Protein AF-K1SYE9-F1 (afdb_monomer_lite)

Foldseek 3Di:
DDDDDQWDADPVRDIDGDPPDDPVNVVVVQVVCVVVVNDDDPPPDPDPDPPPPDPPVQQWDKAKDFCVLDDPQLVVLLVLVCLQCVVLQCLLQVFPDFDWDDDPTIIMTSGGHHDDDPLQVVLVNLVVVLSSVCSVPDPDGHSHHDDQVFSLLVVLVVVVVSPCDDPVSVSSNCSSNVRTDDDNPDSDDPPPPPPPPPDDD

pLDDT: mean 76.57, std 16.01, range [31.11, 92.81]

Sequence (201 aa):
GYQVDYFTIDRNGGVTFDDRADSEEIENLIETLDSQGFKAEPQAVEASEPVEPTPAEVDGLCISMPASLFTETTLQNLKDIIASKGNLIRKALGVDELPVEVGDTKVSFPWFAGMPTPEEVKAYDHFICALCEMARNQKRITAKERDTGNDKYAFRCFLLRLGFIGPEFKQERKILLRNLTGSSAFKSVPQKEVADDAASE

Organism: NCBI:txid408170

Secondary structure (DSSP, 8-state):
-EEETTEEE-TTS-EEE-TTS-HHHHHHHHHHHHHTT-PPP-----S------------EEEEEEEGGG--HHHHHHHHHHHHHHHHHHHHHHT-S----EE-SSEEEEEEEEB---HHHHHHHHHHHHHHHHHHHH-S---------S-HHHHHHHHHHHTT--SSTTHHHHHHHHTT--S-SS-SS-------------

Structure (mmCIF, N/CA/C/O backbone):
data_AF-K1SYE9-F1
#
_entry.id   AF-K1SYE9-F1
#
loop_
_atom_site.group_PDB
_atom_site.id
_atom_site.type_symbol
_atom_site.label_atom_id
_atom_site.label_alt_id
_atom_site.label_comp_id
_atom_site.label_asym_id
_atom_site.label_entity_id
_atom_site.label_seq_id
_atom_site.pdbx_PDB_ins_code
_atom_site.Cartn_x
_atom_site.Cartn_y
_atom_site.Cartn_z
_atom_site.occupancy
_atom_site.B_iso_or_equiv
_atom_site.auth_seq_id
_atom_site.auth_comp_id
_atom_site.auth_asym_id
_atom_site.auth_atom_id
_atom_site.pdbx_PDB_model_num
ATOM 1 N N . GLY A 1 1 ? -22.355 -20.765 49.194 1.00 59.88 1 GLY A N 1
ATOM 2 C CA . GLY A 1 1 ? -21.550 -21.585 48.296 1.00 59.88 1 GLY A CA 1
ATOM 3 C C . GLY A 1 1 ? -20.839 -22.641 49.095 1.00 59.88 1 GLY A C 1
ATOM 4 O O . GLY A 1 1 ? -20.791 -22.529 50.319 1.00 59.88 1 GLY A O 1
ATOM 5 N N . TYR A 1 2 ? -20.337 -23.648 48.404 1.00 76.19 2 TYR A N 1
ATOM 6 C CA . TYR A 1 2 ? -19.430 -24.648 48.941 1.00 76.19 2 TYR A CA 1
ATOM 7 C C . TYR A 1 2 ? -18.048 -24.327 48.396 1.00 76.19 2 TYR A C 1
ATOM 9 O O . TYR A 1 2 ? -17.897 -24.146 47.192 1.00 76.19 2 TYR A O 1
ATOM 17 N N . GLN A 1 3 ? -17.068 -24.203 49.281 1.00 76.31 3 GLN A N 1
ATOM 18 C CA . GLN A 1 3 ? -15.683 -24.026 48.875 1.00 76.31 3 GLN A CA 1
ATOM 19 C C . GLN A 1 3 ? -14.992 -25.380 48.978 1.00 76.31 3 GLN A C 1
ATOM 21 O O . GLN A 1 3 ? -15.022 -26.013 50.036 1.00 76.31 3 GLN A O 1
ATOM 26 N N . VAL A 1 4 ? -14.422 -25.823 47.866 1.00 74.44 4 VAL A N 1
ATOM 27 C CA . VAL A 1 4 ? -13.626 -27.039 47.759 1.00 74.44 4 VAL A CA 1
ATOM 28 C C . VAL A 1 4 ? -12.272 -26.599 47.226 1.00 74.44 4 VAL A C 1
ATOM 30 O O . VAL A 1 4 ? -12.110 -26.359 46.035 1.00 74.44 4 VAL A O 1
ATOM 33 N N . ASP A 1 5 ? -11.325 -26.443 48.145 1.00 77.88 5 ASP A N 1
ATOM 34 C CA . ASP A 1 5 ? -9.979 -25.957 47.840 1.00 77.88 5 ASP A CA 1
ATOM 35 C C . ASP A 1 5 ? -9.986 -24.570 47.148 1.00 77.88 5 ASP A C 1
ATOM 37 O O . ASP A 1 5 ? -10.624 -23.633 47.654 1.00 77.88 5 ASP A O 1
ATOM 41 N N . TYR A 1 6 ? -9.311 -24.432 46.003 1.00 77.56 6 TYR A N 1
ATOM 42 C CA . TYR A 1 6 ? -9.280 -23.231 45.160 1.00 77.56 6 TYR A CA 1
ATOM 43 C C . TYR A 1 6 ? -10.561 -22.999 44.342 1.00 77.56 6 TYR A C 1
ATOM 45 O O . TYR A 1 6 ? -10.674 -21.973 43.671 1.00 77.56 6 TYR A O 1
ATOM 53 N N . PHE A 1 7 ? -11.542 -23.908 44.412 1.00 79.69 7 PHE A N 1
ATOM 54 C CA . PHE A 1 7 ? -12.822 -23.788 43.719 1.00 79.69 7 PHE A CA 1
ATOM 55 C C . PHE A 1 7 ? -13.939 -23.376 44.679 1.00 79.69 7 PHE A C 1
ATOM 57 O O . PHE A 1 7 ? -14.123 -23.928 45.765 1.00 79.69 7 PHE A O 1
ATOM 64 N N . THR A 1 8 ? -14.749 -22.415 44.251 1.00 79.44 8 THR A N 1
ATOM 65 C CA . THR A 1 8 ? -15.947 -21.971 44.961 1.00 79.44 8 THR A CA 1
ATOM 66 C C . THR A 1 8 ? -17.168 -22.228 44.096 1.00 79.44 8 THR A C 1
ATOM 68 O O . THR A 1 8 ? -17.264 -21.732 42.981 1.00 79.44 8 THR A O 1
ATOM 71 N N . ILE A 1 9 ? -18.113 -22.996 44.632 1.00 81.38 9 ILE A N 1
ATOM 72 C CA . ILE A 1 9 ? -19.378 -23.331 43.982 1.00 81.38 9 ILE A CA 1
ATOM 73 C C . ILE A 1 9 ? -20.472 -22.483 44.623 1.00 81.38 9 ILE A C 1
ATOM 75 O O . ILE A 1 9 ? -20.704 -22.563 45.835 1.00 81.38 9 ILE A O 1
ATOM 79 N N . ASP A 1 10 ? -21.153 -21.647 43.850 1.00 79.31 10 ASP A N 1
ATOM 80 C CA . ASP A 1 10 ? -22.262 -20.840 44.345 1.00 79.31 10 ASP A CA 1
ATOM 81 C C . ASP A 1 10 ? -23.549 -21.676 44.546 1.00 79.31 10 ASP A C 1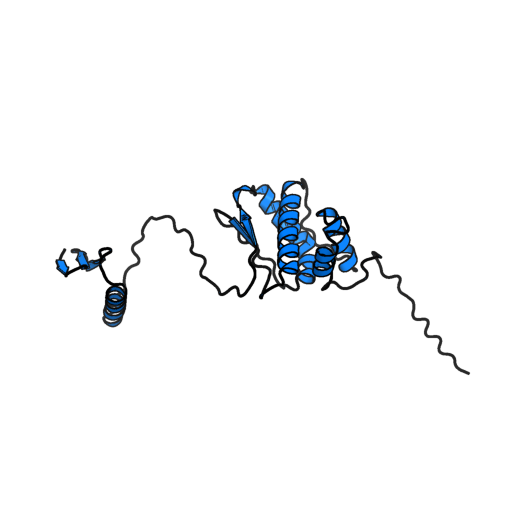
ATOM 83 O O . ASP A 1 10 ? -23.599 -22.882 44.315 1.00 79.31 10 ASP A O 1
ATOM 87 N N . ARG A 1 11 ? -24.616 -21.054 45.068 1.00 75.25 11 ARG A N 1
ATOM 88 C CA . ARG A 1 11 ? -25.899 -21.755 45.304 1.00 75.25 11 ARG A CA 1
ATOM 89 C C . ARG A 1 11 ? -26.686 -22.038 44.018 1.00 75.25 11 ARG A C 1
ATOM 91 O O . ARG A 1 11 ? -27.675 -22.762 44.084 1.00 75.25 11 ARG A O 1
ATOM 98 N N . ASN A 1 12 ? -26.252 -21.473 42.898 1.00 73.56 12 ASN A N 1
ATOM 99 C CA . ASN A 1 12 ? -26.833 -21.638 41.574 1.00 73.56 12 ASN A CA 1
ATOM 100 C C . ASN A 1 12 ? -26.046 -22.664 40.735 1.00 73.56 12 ASN A C 1
ATOM 102 O O . ASN A 1 12 ? -26.421 -22.918 39.596 1.00 73.56 12 ASN A O 1
ATOM 106 N N . GLY A 1 13 ? -24.995 -23.278 41.296 1.00 69.25 13 GLY A N 1
ATOM 107 C CA . GLY A 1 13 ? -24.150 -24.256 40.610 1.00 69.25 13 GLY A CA 1
ATOM 108 C C . GLY A 1 13 ? -23.031 -23.642 39.765 1.00 69.25 13 GLY A C 1
ATOM 109 O O . GLY A 1 13 ? -22.338 -24.379 39.071 1.00 69.25 13 GLY A O 1
ATOM 110 N N . GLY A 1 14 ? -22.825 -22.324 39.828 1.00 77.38 14 GLY A N 1
ATOM 111 C CA . GLY A 1 14 ? -21.693 -21.655 39.197 1.00 77.38 14 GLY A CA 1
ATOM 112 C C . GLY A 1 14 ? -20.396 -21.985 39.928 1.00 77.38 14 GLY A C 1
ATOM 113 O O . GLY A 1 14 ? -20.333 -21.877 41.154 1.00 77.38 14 GLY A O 1
ATOM 114 N N . VAL A 1 15 ? -19.368 -22.393 39.185 1.00 79.00 15 VAL A N 1
ATOM 115 C CA . VAL A 1 15 ? -18.036 -22.696 39.721 1.00 79.00 15 VAL A CA 1
ATOM 116 C C . VAL A 1 15 ? -17.088 -21.560 39.357 1.00 79.00 15 VAL A C 1
ATOM 118 O O . VAL A 1 15 ? -16.951 -21.213 38.188 1.00 79.00 15 VAL A O 1
ATOM 121 N N . THR A 1 16 ? -16.426 -20.988 40.357 1.00 77.31 16 THR A N 1
ATOM 122 C CA . THR A 1 16 ? -15.383 -19.965 40.202 1.00 77.31 16 THR A CA 1
ATOM 123 C C . THR A 1 16 ? -14.089 -20.464 40.830 1.00 77.31 16 THR A C 1
ATOM 125 O O . THR A 1 16 ? -14.143 -21.102 41.882 1.00 77.31 16 THR A O 1
ATOM 128 N N . PHE A 1 17 ? -12.943 -20.153 40.239 1.00 78.62 17 PHE A N 1
ATOM 129 C CA . PHE A 1 17 ? -11.622 -20.505 40.763 1.00 78.62 17 PHE A CA 1
ATOM 130 C C . PHE A 1 17 ? -10.830 -19.247 41.141 1.00 78.62 17 PHE A C 1
ATOM 132 O O . PHE A 1 17 ? -11.059 -18.175 40.583 1.00 78.62 17 PHE A O 1
ATOM 139 N N . ASP A 1 18 ? -9.940 -19.374 42.124 1.00 75.06 18 ASP A N 1
ATOM 140 C CA . ASP A 1 18 ? -8.977 -18.333 42.515 1.00 75.06 18 ASP A CA 1
ATOM 141 C C . ASP A 1 18 ? -7.685 -18.452 41.678 1.00 75.06 18 ASP A C 1
ATOM 143 O O . ASP A 1 18 ? -7.401 -19.521 41.134 1.00 75.06 18 ASP A O 1
ATOM 147 N N . ASP A 1 19 ? -6.862 -17.398 41.623 1.00 71.06 19 ASP A N 1
ATOM 148 C CA . ASP A 1 19 ? -5.604 -17.328 40.844 1.00 71.06 19 ASP A CA 1
ATOM 149 C C . ASP A 1 19 ? -4.539 -18.369 41.256 1.00 71.06 19 ASP A C 1
ATOM 151 O O . ASP A 1 19 ? -3.455 -18.445 40.676 1.00 71.06 19 ASP A O 1
ATOM 155 N N . ARG A 1 20 ? -4.816 -19.144 42.307 1.00 72.31 20 ARG A N 1
ATOM 156 C CA . ARG A 1 20 ? -3.969 -20.223 42.827 1.00 72.31 20 ARG A CA 1
ATOM 157 C C . ARG A 1 20 ? -4.283 -21.596 42.239 1.00 72.31 20 ARG A C 1
ATOM 159 O O . ARG A 1 20 ? -3.545 -22.526 42.540 1.00 72.31 20 ARG A O 1
ATOM 166 N N . ALA A 1 21 ? -5.369 -21.735 41.482 1.00 72.12 21 ALA A N 1
ATOM 167 C CA . ALA A 1 21 ? -5.722 -22.999 40.856 1.00 72.12 21 ALA A CA 1
ATOM 168 C C . ALA A 1 21 ? -4.756 -23.307 39.702 1.00 72.12 21 ALA A C 1
ATOM 170 O O . ALA A 1 21 ? -4.554 -22.477 38.812 1.00 72.12 21 ALA A O 1
ATOM 171 N N . ASP A 1 22 ? -4.162 -24.499 39.720 1.00 76.38 22 ASP A N 1
ATOM 172 C CA . ASP A 1 22 ? -3.278 -24.946 38.650 1.00 76.38 22 ASP A CA 1
ATOM 173 C C . ASP A 1 22 ? -4.071 -25.124 37.348 1.00 76.38 22 ASP A C 1
ATOM 175 O O . ASP A 1 22 ? -5.166 -25.694 37.329 1.00 76.38 22 ASP A O 1
ATOM 179 N N . SER A 1 23 ? -3.511 -24.654 36.230 1.00 73.38 23 SER A N 1
ATOM 180 C CA . SER A 1 23 ? -4.187 -24.682 34.924 1.00 73.38 23 SER A CA 1
ATOM 181 C C . SER A 1 23 ? -4.572 -26.097 34.485 1.00 73.38 23 SER A C 1
ATOM 183 O O . SER 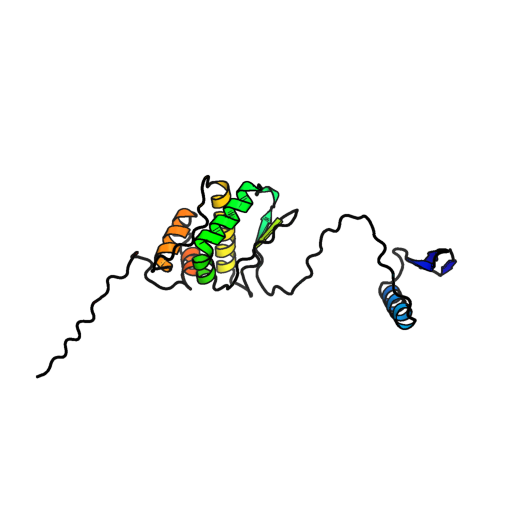A 1 23 ? -5.617 -26.280 33.866 1.00 73.38 23 SER A O 1
ATOM 185 N N . GLU A 1 24 ? -3.768 -27.098 34.858 1.00 74.88 24 GLU A N 1
ATOM 186 C CA . GLU A 1 24 ? -4.043 -28.514 34.586 1.00 74.88 24 GLU A CA 1
ATOM 187 C C . GLU A 1 24 ? -5.258 -29.035 35.377 1.00 74.88 24 GLU A C 1
ATOM 189 O O . GLU A 1 24 ? -6.015 -29.873 34.886 1.00 74.88 24 GLU A O 1
ATOM 194 N N . GLU A 1 25 ? -5.490 -28.542 36.597 1.00 75.62 25 GLU A N 1
ATOM 195 C CA . GLU A 1 25 ? -6.649 -28.936 37.408 1.00 75.62 25 GLU A CA 1
ATOM 196 C C . GLU A 1 25 ? -7.939 -28.279 36.903 1.00 75.62 25 GLU A C 1
ATOM 198 O O . GLU A 1 25 ? -8.998 -28.911 36.902 1.00 75.62 25 GLU A O 1
ATOM 203 N N . ILE A 1 26 ? -7.848 -27.035 36.422 1.00 75.81 26 ILE A N 1
ATOM 204 C CA . ILE A 1 26 ? -8.972 -26.310 35.816 1.00 75.81 26 ILE A CA 1
ATOM 205 C C . ILE A 1 26 ? -9.417 -26.998 34.518 1.00 75.81 26 ILE A C 1
ATOM 207 O O . ILE A 1 26 ? -10.612 -27.217 34.321 1.00 75.81 26 ILE A O 1
ATOM 211 N N . GLU A 1 27 ? -8.475 -27.378 33.651 1.00 78.44 27 GLU A N 1
ATOM 212 C CA . GLU A 1 27 ? -8.771 -28.045 32.376 1.00 78.44 27 GLU A CA 1
ATOM 213 C C . GLU A 1 27 ? -9.420 -29.421 32.594 1.00 78.44 27 GLU A C 1
ATOM 215 O O . GLU A 1 27 ? -10.493 -29.693 32.050 1.00 78.44 27 GLU A O 1
ATOM 220 N N . ASN A 1 28 ? -8.861 -30.237 33.496 1.00 80.00 28 ASN A N 1
ATOM 221 C CA . ASN A 1 28 ? -9.446 -31.530 33.869 1.00 80.00 28 ASN A CA 1
ATOM 222 C C . ASN A 1 28 ? -10.868 -31.394 34.439 1.00 80.00 28 ASN A C 1
ATOM 224 O O . ASN A 1 28 ? -11.729 -32.245 34.185 1.00 80.00 28 ASN A O 1
ATOM 228 N N . LEU A 1 29 ? -11.138 -30.337 35.214 1.00 80.62 29 LEU A N 1
ATOM 229 C CA . LEU A 1 29 ? -12.468 -30.075 35.761 1.00 80.62 29 LEU A CA 1
ATOM 230 C C . LEU A 1 29 ? -13.470 -29.730 34.651 1.00 80.62 29 LEU A C 1
ATOM 232 O O . LEU A 1 29 ? -14.585 -30.253 34.663 1.00 80.62 29 LEU A O 1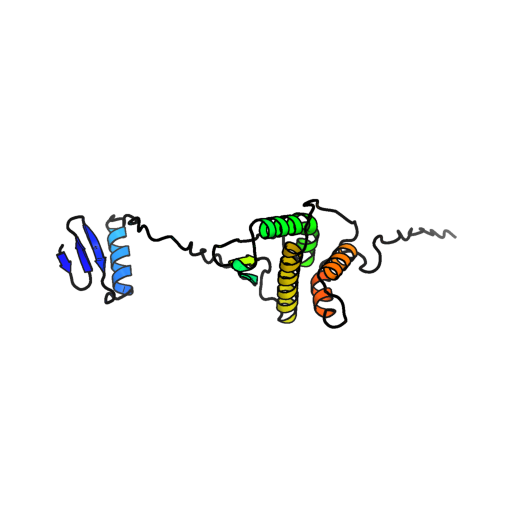
ATOM 236 N N . ILE A 1 30 ? -13.075 -28.902 33.679 1.00 79.69 30 ILE A N 1
ATOM 237 C CA . ILE A 1 30 ? -13.912 -28.531 32.528 1.00 79.69 30 ILE A CA 1
ATOM 238 C C . ILE A 1 30 ? -14.236 -29.765 31.677 1.00 79.69 30 ILE A C 1
ATOM 240 O O . ILE A 1 30 ? -15.408 -30.009 31.385 1.00 79.69 30 ILE A O 1
ATOM 244 N N . GLU A 1 31 ? -13.234 -30.579 31.336 1.00 78.00 31 GLU A N 1
ATOM 245 C CA . GLU A 1 31 ? -13.438 -31.809 30.558 1.00 78.00 31 GLU A CA 1
ATOM 246 C C . GLU A 1 31 ? -14.344 -32.809 31.288 1.00 78.00 31 GLU A C 1
ATOM 248 O O . GLU A 1 31 ? -15.254 -33.401 30.699 1.00 78.00 31 GLU A O 1
ATOM 253 N N . THR A 1 32 ? -14.142 -32.973 32.598 1.00 80.31 32 THR A N 1
ATOM 254 C CA . THR A 1 32 ? -14.960 -33.879 33.410 1.00 80.31 32 THR A CA 1
ATOM 255 C C . THR A 1 32 ? -16.412 -33.404 33.474 1.00 80.31 32 THR A C 1
ATOM 257 O O . THR A 1 32 ? -17.325 -34.223 33.347 1.00 80.31 32 THR A O 1
ATOM 260 N N . LEU A 1 33 ? -16.649 -32.100 33.631 1.00 81.44 33 LEU A N 1
ATOM 261 C CA . LEU A 1 33 ? -17.994 -31.524 33.658 1.00 81.44 33 LEU A CA 1
ATOM 262 C C . LEU A 1 33 ? -18.705 -31.671 32.307 1.00 81.44 33 LEU A C 1
ATOM 264 O O . LEU A 1 33 ? -19.863 -32.098 32.290 1.00 81.44 33 LEU A O 1
ATOM 268 N N . ASP A 1 34 ? -18.009 -31.442 31.190 1.00 80.88 34 ASP A N 1
ATOM 269 C CA . ASP A 1 34 ? -18.574 -31.648 29.850 1.00 80.88 34 ASP A CA 1
ATOM 270 C C . ASP A 1 34 ? -18.918 -33.128 29.607 1.00 80.88 34 ASP A C 1
ATOM 272 O O . ASP A 1 34 ? -20.027 -33.448 29.168 1.00 80.88 34 ASP A O 1
ATOM 276 N N . SER A 1 35 ? -18.040 -34.052 30.025 1.00 77.50 35 SER A N 1
ATOM 277 C CA . SER A 1 35 ? -18.290 -35.501 29.939 1.00 77.50 35 SER A CA 1
ATOM 278 C C . SER A 1 35 ? -19.503 -35.962 30.761 1.00 77.50 35 SER A C 1
ATOM 280 O O . SER A 1 35 ? -20.165 -36.943 30.415 1.00 77.50 35 SER A O 1
ATOM 282 N N . GLN A 1 36 ? -19.828 -35.235 31.834 1.00 79.06 36 GLN A N 1
ATOM 283 C CA . GLN A 1 36 ? -20.997 -35.473 32.681 1.00 79.06 36 GLN A CA 1
ATOM 284 C C . GLN A 1 36 ? -22.243 -34.701 32.211 1.00 79.06 36 GLN A C 1
ATOM 286 O O . GLN A 1 36 ? -23.296 -34.785 32.845 1.00 79.06 36 GLN A O 1
ATOM 291 N N . GLY A 1 37 ? -22.156 -33.992 31.080 1.00 71.12 37 GLY A N 1
ATOM 292 C CA . GLY A 1 37 ? -23.260 -33.253 30.469 1.00 71.12 37 GLY A CA 1
ATOM 293 C C . GLY A 1 37 ? -23.517 -31.874 31.082 1.00 71.12 37 GLY A C 1
ATOM 294 O O . GLY A 1 37 ? -24.538 -31.257 30.770 1.00 71.12 37 GLY A O 1
ATOM 295 N N . PHE A 1 38 ? -22.615 -31.377 31.930 1.00 72.12 38 PHE A N 1
ATOM 296 C CA . PHE A 1 38 ? -22.661 -30.022 32.470 1.00 72.12 38 PHE A CA 1
ATOM 297 C C . PHE A 1 38 ? -21.929 -29.075 31.522 1.00 72.12 38 PHE A C 1
ATOM 299 O O . PHE A 1 38 ? -20.706 -28.972 31.532 1.00 72.12 38 PHE A O 1
ATOM 306 N N . LYS A 1 39 ? -22.698 -28.362 30.698 1.00 68.19 39 LYS A N 1
ATOM 307 C CA . LYS A 1 39 ? -22.163 -27.314 29.828 1.00 68.19 39 LYS A CA 1
ATOM 308 C C . LYS A 1 39 ? -22.044 -26.015 30.606 1.00 68.19 39 LYS A C 1
ATOM 310 O O . LYS A 1 39 ? -23.026 -25.569 31.199 1.00 68.19 39 LYS A O 1
ATOM 315 N N . ALA A 1 40 ? -20.869 -25.398 30.569 1.00 63.41 40 ALA A N 1
ATOM 316 C CA . ALA A 1 40 ? -20.699 -24.046 31.073 1.00 63.41 40 ALA A CA 1
ATOM 317 C C . ALA A 1 40 ? -21.581 -23.094 30.251 1.00 63.41 40 ALA A C 1
ATOM 319 O O . ALA A 1 40 ? -21.429 -22.988 29.032 1.00 63.41 40 ALA A O 1
ATOM 320 N N . GLU A 1 41 ? -22.526 -22.417 30.904 1.00 56.41 41 GLU A N 1
ATOM 321 C CA . GLU A 1 41 ? -23.172 -21.266 30.285 1.00 56.41 41 GLU A CA 1
ATOM 322 C C . GLU A 1 41 ? -22.124 -20.153 30.162 1.00 56.41 41 GLU A C 1
ATOM 324 O O . GLU A 1 41 ? -21.468 -19.831 31.159 1.00 56.41 41 GLU A O 1
ATOM 329 N N . PRO A 1 42 ? -21.936 -19.556 28.972 1.00 48.53 42 PRO A N 1
ATOM 330 C CA . PRO A 1 42 ? -21.091 -18.384 28.840 1.00 48.53 42 PRO A CA 1
ATOM 331 C C . PRO A 1 42 ? -21.720 -17.272 29.680 1.00 48.53 42 PRO A C 1
ATOM 333 O O . PRO A 1 42 ? -22.761 -16.718 29.320 1.00 48.53 42 PRO A O 1
ATOM 336 N N . GLN A 1 43 ? -21.123 -16.961 30.833 1.00 41.38 43 GLN A N 1
ATOM 337 C CA . GLN A 1 43 ? -21.485 -15.749 31.551 1.00 41.38 43 GLN A CA 1
ATOM 338 C C . GLN A 1 43 ? -21.190 -14.577 30.621 1.00 41.38 43 GLN A C 1
ATOM 340 O O . GLN A 1 43 ? -20.044 -14.356 30.231 1.00 41.38 43 GLN A O 1
ATOM 345 N N . ALA A 1 44 ? -22.244 -13.842 30.267 1.00 37.97 44 ALA A N 1
ATOM 346 C CA . ALA A 1 44 ? -22.153 -12.535 29.644 1.00 37.97 44 ALA A CA 1
ATOM 347 C C . ALA A 1 44 ? -21.462 -11.586 30.630 1.00 37.97 44 ALA A C 1
ATOM 349 O O . ALA A 1 44 ? -22.097 -10.874 31.407 1.00 37.97 44 ALA A O 1
ATOM 350 N N . VAL A 1 45 ? -20.136 -11.626 30.633 1.00 38.41 45 VAL A N 1
ATOM 351 C CA . VAL A 1 45 ? -19.324 -10.539 31.138 1.00 38.41 45 VAL A CA 1
ATOM 352 C C . VAL A 1 45 ? -19.547 -9.371 30.185 1.00 38.41 45 VAL A C 1
ATOM 354 O O . VAL A 1 45 ? -19.108 -9.386 29.040 1.00 38.41 45 VAL A O 1
ATOM 357 N N . GLU A 1 46 ? -20.267 -8.351 30.655 1.00 39.66 46 GLU A N 1
ATOM 358 C CA . GLU A 1 46 ? -20.170 -6.998 30.107 1.00 39.66 46 GLU A CA 1
ATOM 359 C C . GLU A 1 46 ? -18.756 -6.472 30.383 1.00 39.66 46 GLU A C 1
ATOM 361 O O . GLU A 1 46 ? -18.501 -5.664 31.272 1.00 39.66 46 GLU A O 1
ATOM 366 N N . ALA A 1 47 ? -17.809 -7.005 29.629 1.00 35.12 47 ALA A N 1
ATOM 367 C CA . ALA A 1 47 ? -16.467 -6.514 29.465 1.00 35.12 47 ALA A CA 1
ATOM 368 C C . ALA A 1 47 ? -16.302 -6.449 27.956 1.00 35.12 47 ALA A C 1
ATOM 370 O O . ALA A 1 47 ? -16.212 -7.480 27.300 1.00 35.12 47 ALA A O 1
ATOM 371 N N . SER A 1 48 ? -16.381 -5.225 27.434 1.00 39.78 48 SER A N 1
ATOM 372 C CA . SER A 1 48 ? -15.962 -4.828 26.092 1.00 39.78 48 SER A CA 1
ATOM 373 C C . SER A 1 48 ? -14.951 -5.814 25.524 1.00 39.78 48 SER A C 1
ATOM 375 O O . SER A 1 48 ? -13.791 -5.761 25.924 1.00 39.78 48 SER A O 1
ATOM 377 N N . GLU A 1 49 ? -15.410 -6.717 24.658 1.00 33.56 49 GLU A N 1
ATOM 378 C CA . GLU A 1 49 ? -14.557 -7.656 23.947 1.00 33.56 49 GLU A CA 1
ATOM 379 C C . GLU A 1 49 ? -13.555 -6.815 23.145 1.00 33.56 49 GLU A C 1
ATOM 381 O O . GLU A 1 49 ? -13.959 -6.146 22.187 1.00 33.56 49 GLU A O 1
ATOM 386 N N . PRO A 1 50 ? -12.247 -6.803 23.466 1.00 38.97 50 PRO A N 1
ATOM 387 C CA . PRO A 1 50 ? -11.307 -6.707 22.376 1.00 38.97 50 PRO A CA 1
ATOM 388 C C . PRO A 1 50 ? -11.482 -8.037 21.658 1.00 38.97 50 PRO A C 1
ATOM 390 O O . PRO A 1 50 ? -11.134 -9.081 22.202 1.00 38.97 50 PRO A O 1
ATOM 393 N N . VAL A 1 51 ? -12.099 -8.004 20.481 1.00 38.31 51 VAL A N 1
ATOM 394 C CA . VAL A 1 51 ? -12.078 -9.127 19.549 1.00 38.31 51 VAL A CA 1
ATOM 395 C C . VAL A 1 51 ? -10.624 -9.583 19.471 1.00 38.31 51 VAL A C 1
ATOM 397 O O . VAL A 1 51 ? -9.798 -8.902 18.861 1.00 38.31 51 VAL A O 1
ATOM 400 N N . GLU A 1 52 ? -10.283 -10.682 20.143 1.00 36.12 52 GLU A N 1
ATOM 401 C CA . GLU A 1 52 ? -9.067 -11.399 19.823 1.00 36.12 52 GLU A CA 1
ATOM 402 C C . GLU A 1 52 ? -9.279 -11.847 18.382 1.00 36.12 52 GLU A C 1
ATOM 404 O O . GLU A 1 52 ? -10.215 -12.611 18.115 1.00 36.12 52 GLU A O 1
ATOM 409 N N . PRO A 1 53 ? -8.497 -11.343 17.410 1.00 41.28 53 PRO A N 1
ATOM 410 C CA . PRO A 1 53 ? -8.497 -11.996 16.128 1.00 41.28 53 PRO A CA 1
ATOM 411 C C . PRO A 1 53 ? -8.004 -13.404 16.430 1.00 41.28 53 PRO A C 1
ATOM 413 O O . PRO A 1 53 ? -6.886 -13.589 16.915 1.00 41.28 53 PRO A O 1
ATOM 416 N N . THR A 1 54 ? -8.862 -14.391 16.175 1.00 31.11 54 THR A N 1
ATOM 417 C CA . THR A 1 54 ? -8.435 -15.768 15.961 1.00 31.11 54 THR A CA 1
ATOM 418 C C . THR A 1 54 ? -7.101 -15.707 15.221 1.00 31.11 54 THR A C 1
ATOM 420 O O . THR A 1 54 ? -7.063 -15.048 14.171 1.00 31.11 54 THR A O 1
ATOM 423 N N . PRO A 1 55 ? -6.011 -16.318 15.713 1.00 41.97 55 PRO A N 1
ATOM 424 C CA . PRO A 1 55 ? -4.832 -16.502 14.895 1.00 41.97 55 PRO A CA 1
ATOM 425 C C . PRO A 1 55 ? -5.224 -17.522 13.825 1.00 41.97 55 PRO A C 1
ATOM 427 O O . PRO A 1 55 ? -4.914 -18.704 13.908 1.00 41.97 55 PRO A O 1
ATOM 430 N N . ALA A 1 56 ? -5.964 -17.065 12.812 1.00 44.59 56 ALA A N 1
ATOM 431 C CA . ALA A 1 56 ? -5.827 -17.628 11.495 1.00 44.59 56 ALA A CA 1
ATOM 432 C C . ALA A 1 56 ? -4.331 -17.535 11.230 1.00 44.59 56 ALA A C 1
ATOM 434 O O . ALA A 1 56 ? -3.758 -16.448 11.333 1.00 44.59 56 ALA A O 1
ATOM 435 N N . GLU A 1 57 ? -3.699 -18.680 11.026 1.00 44.94 57 GLU A N 1
ATOM 436 C CA . GLU A 1 57 ? -2.300 -18.793 10.656 1.00 44.94 57 GLU A CA 1
ATOM 437 C C . GLU A 1 57 ? -2.087 -18.010 9.353 1.00 44.94 57 GLU A C 1
ATOM 439 O O . GLU A 1 57 ? -2.132 -18.548 8.250 1.00 44.94 57 GLU A O 1
ATOM 444 N N . VAL A 1 58 ? -1.920 -16.693 9.456 1.00 48.91 58 VAL A N 1
ATOM 445 C CA . VAL A 1 58 ? -1.419 -15.868 8.371 1.00 48.91 58 VAL A CA 1
ATOM 446 C C . VAL A 1 58 ? 0.075 -16.116 8.365 1.00 48.91 58 VAL A C 1
ATOM 448 O O . VAL A 1 58 ? 0.848 -15.415 9.010 1.00 48.91 58 VAL A O 1
ATOM 451 N N . ASP A 1 59 ? 0.465 -17.190 7.684 1.00 57.28 59 ASP A N 1
ATOM 452 C CA . ASP A 1 59 ? 1.850 -17.521 7.359 1.00 57.28 59 ASP A CA 1
ATOM 453 C C . ASP A 1 59 ? 2.391 -16.447 6.395 1.00 57.28 59 ASP A C 1
ATOM 455 O O . ASP A 1 59 ? 2.523 -16.655 5.189 1.00 57.28 59 ASP A O 1
ATOM 459 N N . GLY A 1 60 ? 2.552 -15.217 6.894 1.00 69.94 60 GLY A N 1
ATOM 460 C CA . GLY A 1 60 ? 2.717 -14.022 6.080 1.00 69.94 60 GLY A CA 1
ATOM 461 C C . GLY A 1 60 ? 3.043 -12.755 6.869 1.00 69.94 60 GLY A C 1
ATOM 462 O O . GLY A 1 60 ? 2.651 -12.569 8.020 1.00 69.94 60 GLY A O 1
ATOM 463 N N . LEU A 1 61 ? 3.775 -11.845 6.226 1.00 82.88 61 LEU A N 1
ATOM 464 C CA . LEU A 1 61 ? 4.066 -10.518 6.753 1.00 82.88 61 LEU A CA 1
ATOM 465 C C . LEU A 1 61 ? 2.781 -9.672 6.797 1.00 82.88 61 LEU A C 1
ATOM 467 O O . LEU A 1 61 ? 2.176 -9.359 5.771 1.00 82.88 61 LEU A O 1
ATOM 471 N N . CYS A 1 62 ? 2.419 -9.215 7.994 1.00 85.88 62 CYS A N 1
ATOM 472 C CA . CYS A 1 62 ? 1.357 -8.236 8.200 1.00 85.88 62 CYS A CA 1
ATOM 473 C C . CYS A 1 62 ? 1.961 -6.873 8.553 1.00 85.88 62 CYS A C 1
ATOM 475 O O . CYS A 1 62 ? 2.690 -6.740 9.537 1.00 85.88 62 CYS A O 1
ATOM 477 N N . ILE A 1 63 ? 1.657 -5.854 7.747 1.00 88.69 63 ILE A N 1
ATOM 478 C CA . ILE A 1 63 ? 2.086 -4.472 7.998 1.00 88.69 63 ILE A CA 1
ATOM 479 C C . ILE A 1 63 ? 0.918 -3.729 8.633 1.00 88.69 63 ILE A C 1
ATOM 481 O O . ILE A 1 63 ? -0.202 -3.811 8.135 1.00 88.69 63 ILE A O 1
ATOM 485 N N . SER A 1 64 ? 1.157 -2.999 9.722 1.00 88.75 64 SER A N 1
ATOM 486 C CA . SER A 1 64 ? 0.102 -2.267 10.428 1.00 88.75 64 SER A CA 1
ATOM 487 C C . SER A 1 64 ? 0.476 -0.817 10.687 1.00 88.75 64 SER A C 1
ATOM 489 O O . SER A 1 64 ? 1.607 -0.522 11.066 1.00 88.75 64 SER A O 1
ATOM 491 N N . MET A 1 65 ? -0.504 0.071 10.551 1.00 89.00 65 MET A N 1
ATOM 492 C CA . MET A 1 65 ? -0.379 1.501 10.809 1.00 89.00 65 MET A CA 1
ATOM 493 C C . MET A 1 65 ? -1.282 1.902 11.985 1.00 89.00 65 MET A C 1
ATOM 495 O O . MET A 1 65 ? -2.406 1.404 12.074 1.00 89.00 65 MET A O 1
ATOM 499 N N . PRO A 1 66 ? -0.856 2.810 12.882 1.00 87.38 66 PRO A N 1
ATOM 500 C CA . PRO A 1 66 ? -1.701 3.281 13.979 1.00 87.38 66 PRO A CA 1
ATOM 501 C C . PRO A 1 66 ? -3.015 3.882 13.467 1.00 87.38 66 PRO A C 1
ATOM 503 O O . PRO A 1 66 ? -2.996 4.747 12.588 1.00 87.38 66 PRO A O 1
ATOM 506 N N . ALA A 1 67 ? -4.150 3.477 14.048 1.00 85.75 67 ALA A N 1
ATOM 507 C CA . ALA A 1 67 ? -5.470 3.982 13.660 1.00 85.75 67 ALA A CA 1
ATOM 508 C C . ALA A 1 67 ? -5.583 5.503 13.863 1.00 85.75 67 ALA A C 1
ATOM 510 O O . ALA A 1 67 ? -6.273 6.180 13.109 1.00 85.75 67 ALA A O 1
ATOM 511 N N . SER A 1 68 ? -4.812 6.064 14.800 1.00 86.75 68 SER A N 1
ATOM 512 C CA . SER A 1 68 ? -4.713 7.507 15.054 1.00 86.75 68 SER A CA 1
ATOM 513 C C . SER A 1 68 ? -4.233 8.332 13.852 1.00 86.75 68 SER A C 1
ATOM 515 O O . SER A 1 68 ? -4.466 9.540 13.807 1.00 86.75 68 SER A O 1
ATOM 517 N N . LEU A 1 69 ? -3.577 7.708 12.867 1.00 82.62 69 LEU A N 1
ATOM 518 C CA . LEU A 1 69 ? -3.165 8.370 11.626 1.00 82.62 69 LEU A CA 1
ATOM 519 C C . LEU A 1 69 ? -4.304 8.497 10.609 1.00 82.62 69 LEU A C 1
ATOM 521 O O . LEU A 1 69 ? -4.143 9.199 9.605 1.00 82.62 69 LEU A O 1
ATOM 525 N N . PHE A 1 70 ? -5.434 7.832 10.851 1.00 84.25 70 PHE A N 1
ATOM 526 C CA . PHE A 1 70 ? -6.556 7.766 9.934 1.00 84.25 70 PHE A CA 1
ATOM 527 C C . PHE A 1 70 ? -7.787 8.457 10.512 1.00 84.25 70 PHE A C 1
ATOM 529 O O . PHE A 1 70 ? -8.194 8.245 11.648 1.00 84.25 70 PHE A O 1
ATOM 536 N N . THR A 1 71 ? -8.425 9.265 9.675 1.00 87.31 71 THR A N 1
ATOM 537 C CA . THR A 1 71 ? -9.812 9.691 9.872 1.00 87.31 71 THR A CA 1
ATOM 538 C C . THR A 1 71 ? -10.731 8.836 9.009 1.00 87.31 71 THR A C 1
ATOM 540 O O . THR A 1 71 ? -10.272 8.214 8.049 1.00 87.31 71 THR A O 1
ATOM 543 N N . GLU A 1 72 ? -12.037 8.854 9.271 1.00 86.31 72 GLU A N 1
ATOM 544 C CA . GLU A 1 72 ? -13.022 8.135 8.450 1.00 86.31 72 GLU A CA 1
ATOM 545 C C . GLU A 1 72 ? -12.913 8.500 6.955 1.00 86.31 72 GLU A C 1
ATOM 547 O O . GLU A 1 72 ? -12.870 7.624 6.091 1.00 86.31 72 GLU A O 1
ATOM 552 N N . THR A 1 73 ? -12.715 9.786 6.639 1.00 86.94 73 THR A N 1
ATOM 553 C CA . THR A 1 73 ? -12.446 10.241 5.264 1.00 86.94 73 THR A CA 1
ATOM 554 C C . THR A 1 73 ? -11.156 9.650 4.694 1.00 86.94 73 THR A C 1
ATOM 556 O O . THR A 1 73 ? -11.119 9.254 3.534 1.00 86.94 73 THR A O 1
ATOM 559 N N . THR A 1 74 ? -10.092 9.569 5.496 1.00 87.88 74 THR A N 1
ATOM 560 C CA . THR A 1 74 ? -8.802 9.014 5.059 1.00 87.88 74 THR A CA 1
ATOM 561 C C . THR A 1 74 ? -8.904 7.510 4.803 1.00 87.88 74 THR A C 1
ATOM 563 O O . THR A 1 74 ? -8.329 7.018 3.834 1.00 87.88 74 THR A O 1
ATOM 566 N N . LEU A 1 75 ? -9.661 6.776 5.626 1.00 87.69 75 LEU A N 1
ATOM 567 C CA . LEU A 1 75 ? -9.931 5.353 5.407 1.00 87.69 75 LEU A CA 1
ATOM 568 C C . LEU A 1 75 ? -10.729 5.135 4.125 1.00 87.69 75 LEU A C 1
ATOM 570 O O . LEU A 1 75 ? -10.399 4.242 3.347 1.00 87.69 75 LEU A O 1
ATOM 574 N N . GLN A 1 76 ? -11.739 5.969 3.868 1.00 88.44 76 GLN A N 1
ATOM 575 C CA . GLN A 1 76 ? -12.496 5.884 2.624 1.00 88.44 76 GLN A CA 1
ATOM 576 C C . GLN A 1 76 ? -11.611 6.198 1.411 1.00 88.44 76 GLN A C 1
ATOM 578 O O . GLN A 1 76 ? -11.609 5.450 0.439 1.00 88.44 76 GLN A O 1
ATOM 583 N N . ASN A 1 77 ? -10.779 7.236 1.503 1.00 89.88 77 ASN A N 1
ATOM 584 C CA . ASN A 1 77 ? -9.785 7.568 0.487 1.00 89.88 77 ASN A CA 1
ATOM 585 C C . ASN A 1 77 ? -8.829 6.397 0.214 1.00 89.88 77 ASN A C 1
ATOM 587 O O . ASN A 1 77 ? -8.553 6.070 -0.939 1.00 89.88 77 ASN A O 1
ATOM 591 N N . LEU A 1 78 ? -8.331 5.747 1.267 1.00 90.06 78 LEU A N 1
ATOM 592 C CA . LEU A 1 78 ? -7.463 4.579 1.157 1.00 90.06 78 LEU A CA 1
ATOM 593 C C . LEU A 1 78 ? -8.175 3.434 0.425 1.00 90.06 78 LEU A C 1
ATOM 595 O O . LEU A 1 78 ? -7.622 2.885 -0.530 1.00 90.06 78 LEU A O 1
ATOM 599 N N . LYS A 1 79 ? -9.420 3.126 0.810 1.00 88.81 79 LYS A N 1
ATOM 600 C CA . LYS A 1 79 ? -10.258 2.128 0.129 1.00 88.81 79 LYS A CA 1
ATOM 601 C C . LYS A 1 79 ? -10.475 2.487 -1.341 1.00 88.81 79 LYS A C 1
ATOM 603 O O . LYS A 1 79 ? -10.342 1.620 -2.198 1.00 88.81 79 LYS A O 1
ATOM 608 N N . ASP A 1 80 ? -10.707 3.757 -1.662 1.00 89.62 80 ASP A N 1
ATOM 609 C CA . ASP A 1 80 ? -10.898 4.221 -3.040 1.00 89.62 80 ASP A CA 1
ATOM 610 C C . ASP A 1 80 ? -9.608 4.138 -3.874 1.00 89.62 80 ASP A C 1
ATOM 612 O O . ASP A 1 80 ? -9.654 3.837 -5.071 1.00 89.62 80 ASP A O 1
ATOM 616 N N . ILE A 1 81 ? -8.443 4.391 -3.266 1.00 89.00 81 ILE A N 1
ATOM 617 C CA . ILE A 1 81 ? -7.129 4.214 -3.903 1.00 89.00 81 ILE A CA 1
ATOM 618 C C . ILE A 1 81 ? -6.910 2.738 -4.223 1.00 89.00 81 ILE A C 1
ATOM 620 O O . ILE A 1 81 ? -6.558 2.410 -5.362 1.00 89.00 81 ILE A O 1
ATOM 624 N N . ILE A 1 82 ? -7.145 1.864 -3.241 1.00 88.94 82 ILE A N 1
ATOM 625 C CA . ILE A 1 82 ? -7.015 0.414 -3.393 1.00 88.94 82 ILE A CA 1
ATOM 626 C C . ILE A 1 82 ? -8.013 -0.087 -4.433 1.00 88.94 82 ILE A C 1
ATOM 628 O O . ILE A 1 82 ? -7.621 -0.839 -5.309 1.00 88.94 82 ILE A O 1
ATOM 632 N N . ALA A 1 83 ? -9.253 0.397 -4.455 1.00 87.69 83 ALA A N 1
ATOM 633 C CA . ALA A 1 83 ? -10.214 0.057 -5.501 1.00 87.69 83 ALA A CA 1
ATOM 634 C C . ALA A 1 83 ? -9.751 0.556 -6.881 1.00 87.69 83 ALA A C 1
ATOM 636 O O . ALA A 1 83 ? -9.771 -0.179 -7.856 1.00 87.69 83 ALA A O 1
ATOM 637 N N . SER A 1 84 ? -9.251 1.790 -6.991 1.00 86.12 84 SER A N 1
ATOM 638 C CA . SER A 1 84 ? -8.812 2.372 -8.269 1.00 86.12 84 SER A CA 1
ATOM 639 C C . SER A 1 84 ? -7.561 1.710 -8.861 1.00 86.12 84 SER A C 1
ATOM 641 O O . SER A 1 84 ? -7.323 1.779 -10.076 1.00 86.12 84 SER A O 1
ATOM 643 N N . LYS A 1 85 ? -6.689 1.172 -8.004 1.00 86.19 85 LYS A N 1
ATOM 644 C CA . LYS A 1 85 ? -5.372 0.629 -8.372 1.00 86.19 85 LYS A CA 1
ATOM 645 C C . LYS A 1 85 ? -5.204 -0.839 -7.992 1.00 86.19 85 LYS A C 1
ATOM 647 O O . LYS A 1 85 ? -4.126 -1.380 -8.212 1.00 86.19 85 LYS A O 1
ATOM 652 N N . GLY A 1 86 ? -6.258 -1.488 -7.511 1.00 86.44 86 GLY A N 1
ATOM 653 C CA . GLY A 1 86 ? -6.220 -2.825 -6.925 1.00 86.44 86 GLY A CA 1
ATOM 654 C C . GLY A 1 86 ? -5.676 -3.851 -7.893 1.00 86.44 86 GLY A C 1
ATOM 655 O O . GLY A 1 86 ? -4.765 -4.578 -7.540 1.00 86.44 86 GLY A O 1
ATOM 656 N N . ASN A 1 87 ? -6.113 -3.817 -9.152 1.00 86.31 87 ASN A N 1
ATOM 657 C CA . ASN A 1 87 ? -5.571 -4.688 -10.196 1.00 86.31 87 ASN A CA 1
ATOM 658 C C . ASN A 1 87 ? -4.046 -4.556 -10.378 1.00 86.31 87 ASN A C 1
ATOM 660 O O . ASN A 1 87 ? -3.361 -5.561 -10.544 1.00 86.31 87 ASN A O 1
ATOM 664 N N . LEU A 1 88 ? -3.494 -3.340 -10.306 1.00 87.25 88 LEU A N 1
ATOM 665 C CA . LEU A 1 88 ? -2.044 -3.141 -10.398 1.00 87.25 88 LEU A CA 1
ATOM 666 C C . LEU A 1 88 ? -1.328 -3.602 -9.126 1.00 87.25 88 LEU A C 1
ATOM 668 O O . LEU A 1 88 ? -0.273 -4.218 -9.224 1.00 87.25 88 LEU A O 1
ATOM 672 N N . ILE A 1 89 ? -1.894 -3.311 -7.951 1.00 89.50 89 ILE A N 1
ATOM 673 C CA . ILE A 1 89 ? -1.314 -3.684 -6.653 1.00 89.50 89 ILE A CA 1
ATOM 674 C C . ILE A 1 89 ? -1.314 -5.210 -6.494 1.00 89.50 89 ILE A C 1
ATOM 676 O O . ILE A 1 89 ? -0.272 -5.779 -6.183 1.00 89.50 89 ILE A O 1
ATOM 680 N N . ARG A 1 90 ? -2.430 -5.876 -6.815 1.00 89.31 90 ARG A N 1
ATOM 681 C CA . ARG A 1 90 ? -2.569 -7.338 -6.852 1.00 89.31 90 ARG A CA 1
ATOM 682 C C . ARG A 1 90 ? -1.493 -7.983 -7.712 1.00 89.31 90 ARG A C 1
ATOM 684 O O . ARG A 1 90 ? -0.724 -8.804 -7.228 1.00 89.31 90 ARG A O 1
ATOM 691 N N . LYS A 1 91 ? -1.349 -7.532 -8.963 1.00 88.38 91 LYS A N 1
ATOM 692 C CA . LYS A 1 91 ? -0.311 -8.045 -9.870 1.00 88.38 91 LYS A CA 1
ATOM 693 C C . LYS A 1 91 ? 1.108 -7.733 -9.388 1.00 88.38 91 LYS A C 1
ATOM 695 O O . LYS A 1 91 ? 1.995 -8.555 -9.569 1.00 88.38 91 LYS A O 1
ATOM 700 N N . ALA A 1 92 ? 1.345 -6.559 -8.801 1.00 88.31 92 ALA A N 1
ATOM 701 C CA . ALA A 1 92 ? 2.667 -6.163 -8.316 1.00 88.31 92 ALA A CA 1
ATOM 702 C C . ALA A 1 92 ? 3.125 -7.032 -7.139 1.00 88.31 92 ALA A C 1
ATOM 704 O O . ALA A 1 92 ? 4.258 -7.517 -7.136 1.00 88.31 92 ALA A O 1
ATOM 705 N N . LEU A 1 93 ? 2.234 -7.251 -6.174 1.00 86.31 93 LEU A N 1
ATOM 706 C CA . LEU A 1 93 ? 2.504 -8.047 -4.979 1.00 86.31 93 LEU A CA 1
ATOM 707 C C . LEU A 1 93 ? 2.355 -9.553 -5.229 1.00 86.31 93 LEU A C 1
ATOM 709 O O . LEU A 1 93 ? 2.946 -10.342 -4.505 1.00 86.31 93 LEU A O 1
ATOM 713 N N . GLY A 1 94 ? 1.651 -9.946 -6.294 1.00 84.25 94 GLY A N 1
ATOM 714 C CA . GLY A 1 94 ? 1.355 -11.345 -6.601 1.00 84.25 94 GLY A CA 1
ATOM 715 C C . GLY A 1 94 ? 0.266 -11.922 -5.696 1.00 84.25 94 GLY A C 1
ATOM 716 O O . GLY A 1 94 ? 0.373 -13.072 -5.295 1.00 84.25 94 GLY A O 1
ATOM 717 N N . VAL A 1 95 ? -0.734 -11.109 -5.347 1.00 84.81 95 VAL A N 1
ATOM 718 C CA . VAL A 1 95 ? -1.791 -11.441 -4.378 1.00 84.81 95 VAL A CA 1
ATOM 719 C C . VAL A 1 95 ? -3.156 -11.350 -5.045 1.00 84.81 95 VAL A C 1
ATOM 721 O O . VAL A 1 95 ? -3.382 -10.470 -5.882 1.00 84.81 95 VAL A O 1
ATOM 724 N N . ASP A 1 96 ? -4.072 -12.234 -4.662 1.00 78.75 96 ASP A N 1
ATOM 725 C CA . ASP A 1 96 ? -5.422 -12.272 -5.232 1.00 78.75 96 ASP A CA 1
ATOM 726 C C . ASP A 1 96 ? -6.350 -11.238 -4.589 1.00 78.75 96 ASP A C 1
ATOM 728 O O . ASP A 1 96 ? -7.205 -10.654 -5.259 1.00 78.75 96 ASP A O 1
ATOM 732 N N . GLU A 1 97 ? -6.137 -10.940 -3.307 1.00 81.81 97 GLU A N 1
ATOM 733 C CA . GLU A 1 97 ? -6.980 -10.042 -2.525 1.00 81.81 97 GLU A CA 1
ATOM 734 C C . GLU A 1 97 ? -6.151 -9.010 -1.757 1.00 81.81 97 GLU A C 1
ATOM 736 O O . GLU A 1 97 ? -4.974 -9.203 -1.460 1.00 81.81 97 GLU A O 1
ATOM 741 N N . LEU A 1 98 ? -6.777 -7.866 -1.471 1.00 87.62 98 LEU A N 1
ATOM 742 C CA . LEU A 1 98 ? -6.174 -6.755 -0.729 1.00 87.62 98 LEU A CA 1
ATOM 743 C C . LEU A 1 98 ? -7.089 -6.352 0.438 1.00 87.62 98 LEU A C 1
ATOM 745 O O . LEU A 1 98 ? -7.616 -5.233 0.436 1.00 87.62 98 LEU A O 1
ATOM 749 N N . PRO A 1 99 ? -7.345 -7.256 1.403 1.00 85.44 99 PRO A N 1
ATOM 750 C CA . PRO A 1 99 ? -8.158 -6.936 2.570 1.00 85.44 99 PRO A CA 1
ATOM 751 C C . PRO A 1 99 ? -7.495 -5.826 3.394 1.00 85.44 99 PRO A C 1
ATOM 753 O O . PRO A 1 99 ? -6.272 -5.767 3.520 1.00 85.44 99 PRO A O 1
ATOM 756 N N . VAL A 1 100 ? -8.302 -4.920 3.940 1.00 87.62 100 VAL A N 1
ATOM 757 C CA . VAL A 1 100 ? -7.840 -3.892 4.880 1.00 87.62 100 VAL A CA 1
ATOM 758 C C . VAL A 1 100 ? -8.618 -4.082 6.165 1.00 87.62 100 VAL A C 1
ATOM 760 O O . VAL A 1 100 ? -9.825 -3.831 6.200 1.00 87.62 100 VAL A O 1
ATOM 763 N N . GLU A 1 101 ? -7.926 -4.524 7.206 1.00 86.25 101 GLU A N 1
ATOM 764 C CA . GLU A 1 101 ? -8.515 -4.733 8.523 1.00 86.25 101 GLU A CA 1
ATOM 765 C C . GLU A 1 101 ? -8.407 -3.436 9.315 1.00 86.25 101 GLU A C 1
ATOM 767 O O . GLU A 1 101 ? -7.313 -2.957 9.610 1.00 86.25 101 GLU A O 1
ATOM 772 N N . VAL A 1 102 ? -9.547 -2.836 9.636 1.00 86.25 102 VAL A N 1
ATOM 773 C CA . VAL A 1 102 ? -9.606 -1.632 10.467 1.00 86.25 102 VAL A CA 1
ATOM 774 C C . VAL A 1 102 ? -10.019 -2.071 11.864 1.00 86.25 102 VAL A C 1
ATOM 776 O O . VAL A 1 102 ? -11.170 -2.447 12.059 1.00 86.25 102 VAL A O 1
ATOM 779 N N . GLY A 1 103 ? -9.080 -2.048 12.807 1.00 81.94 103 GLY A N 1
ATOM 780 C CA . GLY A 1 103 ? -9.358 -2.227 14.230 1.00 81.94 103 GLY A CA 1
ATOM 781 C C . GLY A 1 103 ? -9.374 -0.894 14.976 1.00 81.94 103 GLY A C 1
ATOM 782 O O . GLY A 1 103 ? -9.056 0.157 14.414 1.00 81.94 103 GLY A O 1
ATOM 783 N N . ASP A 1 104 ? -9.682 -0.946 16.271 1.00 77.19 104 ASP A N 1
ATOM 784 C CA . ASP A 1 104 ? -9.800 0.254 17.114 1.00 77.19 104 ASP A CA 1
ATOM 785 C C . ASP A 1 104 ? -8.462 0.983 17.305 1.00 77.19 104 ASP A C 1
ATOM 787 O O . ASP A 1 104 ? -8.403 2.209 17.405 1.00 77.19 104 ASP A O 1
ATOM 791 N N . THR A 1 105 ? -7.362 0.228 17.349 1.00 84.38 105 THR A N 1
ATOM 792 C CA . THR A 1 105 ? -6.019 0.754 17.645 1.00 84.38 105 THR A CA 1
ATOM 793 C C . THR A 1 105 ? -5.118 0.845 16.416 1.00 84.38 105 THR A C 1
ATOM 795 O O . THR A 1 105 ? -4.230 1.702 16.356 1.00 84.38 105 THR A O 1
ATOM 798 N N . LYS A 1 106 ? -5.335 -0.011 15.413 1.00 89.19 106 LYS A N 1
ATOM 799 C CA . LYS A 1 106 ? -4.480 -0.133 14.228 1.00 89.19 106 LYS A CA 1
ATOM 800 C C . LYS A 1 106 ? -5.264 -0.550 12.988 1.00 89.19 106 LYS A C 1
ATOM 802 O O . LYS A 1 106 ? -6.288 -1.218 13.075 1.00 89.19 106 LYS A O 1
ATOM 807 N N . VAL A 1 107 ? -4.724 -0.177 11.834 1.00 88.12 107 VAL A N 1
ATOM 808 C CA . VAL A 1 107 ? -5.160 -0.626 10.512 1.00 88.12 107 VAL A CA 1
ATOM 809 C C . VAL A 1 107 ? -4.109 -1.590 9.976 1.00 88.12 107 VAL A C 1
ATOM 811 O O . VAL A 1 107 ? -2.944 -1.206 9.853 1.00 88.12 107 VAL A O 1
ATOM 814 N N . SER A 1 108 ? -4.507 -2.821 9.674 1.00 87.88 108 SER A N 1
ATOM 815 C CA . SER A 1 108 ? -3.616 -3.906 9.258 1.00 87.88 108 SER A CA 1
ATOM 816 C C . SER A 1 108 ? -3.802 -4.254 7.779 1.00 87.88 108 SER A C 1
ATOM 818 O O . SER A 1 108 ? -4.911 -4.226 7.239 1.00 87.88 108 SER A O 1
ATOM 820 N N . PHE A 1 109 ? -2.690 -4.601 7.131 1.00 90.19 109 PHE A N 1
ATOM 821 C CA . PHE A 1 109 ? -2.594 -4.967 5.721 1.00 90.19 109 PHE A CA 1
ATOM 822 C C . PHE A 1 109 ? -1.973 -6.369 5.600 1.00 90.19 109 PHE A C 1
ATOM 824 O O . PHE A 1 109 ? -0.762 -6.487 5.370 1.00 90.19 109 PHE A O 1
ATOM 831 N N . PRO A 1 110 ? -2.769 -7.442 5.762 1.00 87.69 110 PRO A N 1
ATOM 832 C CA . PRO A 1 110 ? -2.295 -8.820 5.646 1.00 87.69 110 PRO A CA 1
ATOM 833 C C . PRO A 1 110 ? -2.198 -9.232 4.167 1.00 87.69 110 PRO A C 1
ATOM 835 O O . PRO A 1 110 ? -2.867 -10.149 3.707 1.00 87.69 110 PRO A O 1
ATOM 838 N N . TRP A 1 111 ? -1.417 -8.489 3.377 1.00 87.19 111 TRP A N 1
ATOM 839 C CA . TRP A 1 111 ? -1.297 -8.716 1.931 1.00 87.19 111 TRP A CA 1
ATOM 840 C C . TRP A 1 111 ? -0.175 -9.687 1.583 1.00 87.19 111 TRP A C 1
ATOM 842 O O . TRP A 1 111 ? -0.190 -10.282 0.515 1.00 87.19 111 TRP A O 1
ATOM 852 N N . PHE A 1 112 ? 0.838 -9.819 2.431 1.00 83.00 112 PHE A N 1
ATOM 853 C CA . PHE A 1 112 ? 2.096 -10.441 2.042 1.00 83.00 112 PHE A CA 1
ATOM 854 C C . PHE A 1 112 ? 2.168 -11.857 2.610 1.00 83.00 112 PHE A C 1
ATOM 856 O O . PHE A 1 112 ? 2.391 -12.032 3.800 1.00 83.00 112 PHE A O 1
ATOM 863 N N . ALA A 1 113 ? 1.987 -12.869 1.765 1.00 73.94 113 ALA A N 1
ATOM 864 C CA . ALA A 1 113 ? 2.162 -14.263 2.167 1.00 73.94 113 ALA A CA 1
ATOM 865 C C . ALA A 1 113 ? 3.652 -14.662 2.202 1.00 73.94 113 ALA A C 1
ATOM 867 O O . ALA A 1 113 ? 4.460 -14.175 1.406 1.00 73.94 113 ALA A O 1
ATOM 868 N N . GLY A 1 114 ? 3.999 -15.582 3.101 1.00 76.56 114 GLY A N 1
ATOM 869 C CA . GLY A 1 114 ? 5.333 -16.150 3.283 1.00 76.56 114 GLY A CA 1
ATOM 870 C C . GLY A 1 114 ? 6.317 -15.263 4.053 1.00 76.56 114 GLY A C 1
ATOM 871 O O . GLY A 1 114 ? 5.951 -14.279 4.695 1.00 76.56 114 GLY A O 1
ATOM 872 N N . MET A 1 115 ? 7.603 -15.621 3.967 1.00 74.75 115 MET 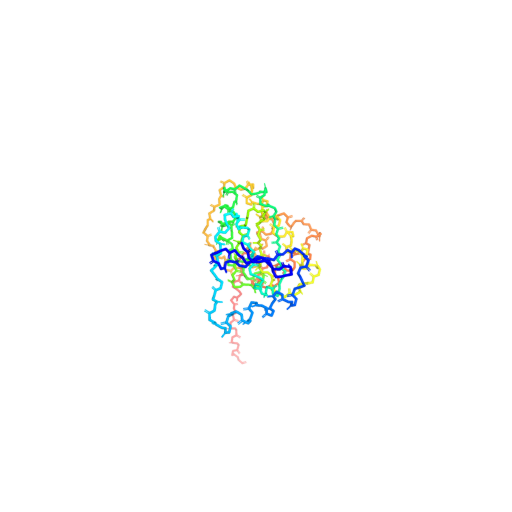A N 1
ATOM 873 C CA . MET A 1 115 ? 8.722 -14.869 4.547 1.00 74.75 115 MET A CA 1
ATOM 874 C C . MET A 1 115 ? 9.421 -14.022 3.470 1.00 74.75 115 MET A C 1
ATOM 876 O O . MET A 1 115 ? 10.318 -14.526 2.787 1.00 74.75 115 MET A O 1
ATOM 880 N N . PRO A 1 116 ? 9.028 -12.750 3.280 1.00 80.25 116 PRO A N 1
ATOM 881 C CA . PRO A 1 116 ? 9.712 -11.853 2.356 1.00 80.25 116 PRO A CA 1
ATOM 882 C C . PRO A 1 116 ? 11.146 -11.553 2.805 1.00 80.25 116 PRO A C 1
ATOM 884 O O . PRO A 1 116 ? 11.465 -11.569 3.997 1.00 80.25 116 PRO A O 1
ATOM 887 N N . THR A 1 117 ? 12.027 -11.237 1.853 1.00 86.88 117 THR A N 1
ATOM 888 C CA . THR A 1 117 ? 13.402 -10.830 2.185 1.00 86.88 117 THR A CA 1
ATOM 889 C C . THR A 1 117 ? 13.411 -9.463 2.884 1.00 86.88 117 THR A C 1
ATOM 891 O O . THR A 1 117 ? 12.480 -8.675 2.703 1.00 86.88 117 THR A O 1
ATOM 894 N N . PRO A 1 118 ? 14.459 -9.108 3.649 1.00 87.44 118 PRO A N 1
ATOM 895 C CA . PRO A 1 118 ? 14.528 -7.811 4.332 1.00 87.44 118 PRO A CA 1
ATOM 896 C C . PRO A 1 118 ? 14.322 -6.608 3.398 1.00 87.44 118 PRO A C 1
ATOM 898 O O . PRO A 1 118 ? 13.740 -5.594 3.782 1.00 87.44 118 PRO A O 1
ATOM 901 N N . GLU A 1 119 ? 14.765 -6.716 2.146 1.00 88.12 119 GLU A N 1
ATOM 902 C CA . GLU A 1 119 ? 14.603 -5.666 1.143 1.00 88.12 119 GLU A CA 1
ATOM 903 C C . GLU A 1 119 ? 13.171 -5.579 0.609 1.00 88.12 119 GLU A C 1
ATOM 905 O O . GLU A 1 119 ? 12.704 -4.487 0.284 1.00 88.12 119 GLU A O 1
ATOM 910 N N . GLU A 1 120 ? 12.462 -6.706 0.544 1.00 87.62 120 GLU A N 1
ATOM 911 C CA . GLU A 1 120 ? 11.037 -6.753 0.220 1.00 87.62 120 GLU A CA 1
ATOM 912 C C . GLU A 1 120 ? 10.197 -6.188 1.358 1.00 87.62 120 GLU A C 1
ATOM 914 O O . GLU A 1 120 ? 9.373 -5.316 1.102 1.00 87.62 120 GLU A O 1
ATOM 919 N N . VAL A 1 121 ? 10.469 -6.593 2.604 1.00 88.19 121 VAL A N 1
ATOM 920 C CA . VAL A 1 121 ? 9.826 -6.035 3.806 1.00 88.19 121 VAL A CA 1
ATOM 921 C C . VAL A 1 121 ? 9.942 -4.514 3.793 1.00 88.19 121 VAL A C 1
ATOM 923 O O . VAL A 1 121 ? 8.937 -3.820 3.905 1.00 88.19 121 VAL A O 1
ATOM 926 N N . LYS A 1 122 ? 11.150 -3.982 3.566 1.00 90.12 122 LYS A N 1
ATOM 927 C CA . LYS A 1 122 ? 11.385 -2.536 3.476 1.00 90.12 122 LYS A CA 1
ATOM 928 C C . LYS A 1 122 ? 10.603 -1.887 2.329 1.00 90.12 122 LYS A C 1
ATOM 930 O O . LYS A 1 122 ? 10.049 -0.802 2.498 1.00 90.12 122 LYS A O 1
ATOM 935 N N . ALA A 1 123 ? 10.568 -2.517 1.153 1.00 91.06 123 ALA A N 1
ATOM 936 C CA . ALA A 1 123 ? 9.832 -1.994 0.005 1.00 91.06 123 ALA A CA 1
ATOM 937 C C . ALA A 1 123 ? 8.320 -1.951 0.266 1.00 91.06 123 ALA A C 1
ATOM 939 O O . ALA A 1 123 ? 7.664 -0.972 -0.090 1.00 91.06 123 ALA A O 1
ATOM 940 N N . TYR A 1 124 ? 7.782 -2.998 0.891 1.00 90.12 124 TYR A N 1
ATOM 941 C CA . TYR A 1 124 ? 6.375 -3.123 1.247 1.00 90.12 124 TYR A CA 1
ATOM 942 C C . TYR A 1 124 ? 5.982 -2.149 2.355 1.00 90.12 124 TYR A C 1
ATOM 944 O O . TYR A 1 124 ? 4.989 -1.444 2.202 1.00 90.12 124 TYR A O 1
ATOM 952 N N . ASP A 1 125 ? 6.793 -2.026 3.403 1.00 90.25 125 ASP A N 1
ATOM 953 C CA . ASP A 1 125 ? 6.586 -1.067 4.491 1.00 90.25 125 ASP A CA 1
ATOM 954 C C . ASP A 1 125 ? 6.538 0.372 3.972 1.00 90.25 125 ASP A C 1
ATOM 956 O O . ASP A 1 125 ? 5.563 1.096 4.190 1.00 90.25 125 ASP A O 1
ATOM 960 N N . HIS A 1 126 ? 7.522 0.754 3.151 1.00 92.25 126 HIS A N 1
ATOM 961 C CA . HIS A 1 126 ? 7.537 2.072 2.524 1.00 92.25 126 HIS A CA 1
ATOM 962 C C . HIS A 1 126 ? 6.320 2.275 1.612 1.00 92.25 126 HIS A C 1
ATOM 964 O O . HIS A 1 126 ? 5.730 3.354 1.578 1.00 92.25 126 HIS A O 1
ATOM 970 N N . PHE A 1 127 ? 5.923 1.243 0.867 1.00 92.81 127 PHE A N 1
ATOM 971 C CA . PHE A 1 127 ? 4.779 1.317 -0.033 1.00 92.81 127 PHE A CA 1
ATOM 972 C C . PHE A 1 127 ? 3.463 1.531 0.722 1.00 92.81 127 PHE A C 1
ATOM 974 O O . PHE A 1 127 ? 2.690 2.409 0.336 1.00 92.81 127 PHE A O 1
ATOM 981 N N . ILE A 1 128 ? 3.230 0.800 1.816 1.00 91.62 128 ILE A N 1
ATOM 982 C CA . ILE A 1 128 ? 2.060 0.988 2.682 1.00 91.62 128 ILE A CA 1
ATOM 983 C C . ILE A 1 128 ? 2.081 2.380 3.323 1.00 91.62 128 ILE A C 1
ATOM 985 O O . ILE A 1 128 ? 1.067 3.081 3.276 1.00 91.62 128 ILE A O 1
ATOM 989 N N . CYS A 1 129 ? 3.228 2.828 3.842 1.00 91.25 129 CYS A N 1
ATOM 990 C CA . CYS A 1 129 ? 3.374 4.176 4.395 1.00 91.25 129 CYS A CA 1
ATOM 991 C C . CYS A 1 129 ? 3.005 5.255 3.365 1.00 91.25 129 CYS A C 1
ATOM 993 O O . CYS A 1 129 ? 2.172 6.120 3.644 1.00 91.25 129 CYS A O 1
ATOM 995 N N . ALA A 1 130 ? 3.553 5.163 2.151 1.00 92.38 130 ALA A N 1
ATOM 996 C CA . ALA A 1 130 ? 3.287 6.115 1.078 1.00 92.38 130 ALA A CA 1
ATOM 997 C C . ALA A 1 130 ? 1.826 6.070 0.595 1.00 92.38 130 ALA A C 1
ATOM 999 O O . ALA A 1 130 ? 1.245 7.108 0.274 1.00 92.38 130 ALA A O 1
ATOM 1000 N N . LEU A 1 131 ? 1.199 4.887 0.562 1.00 91.12 131 LEU A N 1
ATOM 1001 C CA . LEU A 1 131 ? -0.232 4.749 0.267 1.00 91.12 131 LEU A CA 1
ATOM 1002 C C . LEU A 1 131 ? -1.090 5.477 1.305 1.00 91.12 131 LEU A C 1
ATOM 1004 O O . LEU A 1 131 ? -2.009 6.211 0.935 1.00 91.12 131 LEU A O 1
ATOM 1008 N N . CYS A 1 132 ? -0.776 5.301 2.589 1.00 89.62 132 CYS A N 1
ATOM 1009 C CA . CYS A 1 132 ? -1.478 5.966 3.682 1.00 89.62 132 CYS A CA 1
ATOM 1010 C C . CYS A 1 132 ? -1.271 7.486 3.635 1.00 89.62 132 CYS A C 1
ATOM 1012 O O . CYS A 1 132 ? -2.220 8.251 3.802 1.00 89.62 132 CYS A O 1
ATOM 1014 N N . GLU A 1 133 ? -0.054 7.945 3.342 1.00 90.25 133 GLU A N 1
ATOM 1015 C CA . GLU A 1 133 ? 0.248 9.367 3.172 1.00 90.25 133 GLU A CA 1
ATOM 1016 C C . GLU A 1 133 ? -0.509 9.979 1.983 1.00 90.25 133 GLU A C 1
ATOM 1018 O O . GLU A 1 133 ? -1.104 11.054 2.095 1.00 90.25 133 GLU A O 1
ATOM 1023 N N . MET A 1 134 ? -0.574 9.271 0.855 1.00 89.00 134 MET A N 1
ATOM 1024 C CA . MET A 1 134 ? -1.363 9.699 -0.298 1.00 89.00 134 MET A CA 1
ATOM 1025 C C . MET A 1 134 ? -2.859 9.767 0.040 1.00 89.00 134 MET A C 1
ATOM 1027 O O . MET A 1 134 ? -3.514 10.746 -0.320 1.00 89.00 134 MET A O 1
ATOM 1031 N N . ALA A 1 135 ? -3.400 8.792 0.779 1.00 88.69 135 ALA A N 1
ATOM 1032 C CA . ALA A 1 135 ? -4.794 8.808 1.230 1.00 88.69 135 ALA A CA 1
ATOM 1033 C C . ALA A 1 135 ? -5.118 10.029 2.110 1.00 88.69 135 ALA A C 1
ATOM 1035 O O . ALA A 1 135 ? -6.214 10.588 2.006 1.00 88.69 135 ALA A O 1
ATOM 1036 N N . ARG A 1 136 ? -4.156 10.480 2.929 1.00 87.50 136 ARG A N 1
ATOM 1037 C CA . ARG A 1 136 ? -4.280 11.681 3.774 1.00 87.50 136 ARG A CA 1
ATOM 1038 C C . ARG A 1 136 ? -4.234 12.977 2.969 1.00 87.50 136 ARG A C 1
ATOM 1040 O O . ARG A 1 136 ? -4.989 13.904 3.245 1.00 87.50 136 ARG A O 1
ATOM 1047 N N . ASN A 1 137 ? -3.354 13.051 1.974 1.00 86.19 137 ASN A N 1
ATOM 1048 C CA . ASN A 1 137 ? -3.103 14.287 1.232 1.00 86.19 137 ASN A CA 1
ATOM 1049 C C . ASN A 1 137 ? -4.089 14.521 0.075 1.00 86.19 137 ASN A C 1
ATOM 1051 O O . ASN A 1 137 ? -4.261 15.654 -0.391 1.00 86.19 137 ASN A O 1
ATOM 1055 N N . GLN A 1 138 ? -4.742 13.472 -0.424 1.00 80.06 138 GLN A N 1
ATOM 1056 C CA . GLN A 1 138 ? -5.500 13.555 -1.665 1.00 80.06 138 GLN A CA 1
ATOM 1057 C C . GLN A 1 138 ? -6.975 13.923 -1.437 1.00 80.06 138 GLN A C 1
ATOM 1059 O O . GLN A 1 138 ? -7.772 13.142 -0.935 1.00 80.06 138 GLN A O 1
ATOM 1064 N N . LYS A 1 139 ? -7.362 15.133 -1.870 1.00 71.25 139 LYS A N 1
ATOM 1065 C CA . LYS A 1 139 ? -8.717 15.696 -1.666 1.00 71.25 139 LYS A CA 1
ATOM 1066 C C . LYS A 1 139 ? -9.827 15.058 -2.509 1.00 71.25 139 LYS A C 1
ATOM 1068 O O . LYS A 1 139 ? -11.000 15.218 -2.190 1.00 71.25 139 LYS A O 1
ATOM 1073 N N . ARG A 1 140 ? -9.483 14.428 -3.635 1.00 70.12 140 ARG A N 1
ATOM 1074 C CA . ARG A 1 140 ? -10.427 13.741 -4.529 1.00 70.12 140 ARG A CA 1
ATOM 1075 C C . ARG A 1 140 ? -9.773 12.494 -5.095 1.00 70.12 140 ARG A C 1
ATOM 1077 O O . ARG A 1 140 ? -8.751 12.589 -5.780 1.00 70.12 140 ARG A O 1
ATOM 1084 N N . ILE A 1 141 ? -10.392 11.349 -4.846 1.00 75.31 141 ILE A N 1
ATOM 1085 C CA . ILE A 1 141 ? -10.000 10.061 -5.407 1.00 75.31 141 ILE A CA 1
ATOM 1086 C C . ILE A 1 141 ? -11.201 9.516 -6.169 1.00 75.31 141 ILE A C 1
ATOM 1088 O O . ILE A 1 141 ? -12.352 9.719 -5.799 1.00 75.31 141 ILE A O 1
ATOM 1092 N N . THR A 1 142 ? -10.933 8.887 -7.305 1.00 72.50 142 THR A N 1
ATOM 1093 C CA . THR A 1 142 ? -11.961 8.199 -8.077 1.00 72.50 142 THR A CA 1
ATOM 1094 C C . THR A 1 142 ? -11.677 6.714 -7.983 1.00 72.50 142 THR A C 1
ATOM 1096 O O . THR A 1 142 ? -10.680 6.260 -8.548 1.00 72.50 142 THR A O 1
ATOM 1099 N N . ALA A 1 143 ? -12.577 5.960 -7.351 1.00 76.06 143 ALA A N 1
ATOM 1100 C CA . ALA A 1 143 ? -12.554 4.497 -7.250 1.00 76.06 143 ALA A CA 1
ATOM 1101 C C . ALA A 1 143 ? -12.820 3.789 -8.600 1.00 76.06 143 ALA A C 1
ATOM 1103 O O . ALA A 1 143 ? -13.467 2.752 -8.672 1.00 76.06 143 ALA A O 1
ATOM 1104 N N . LYS A 1 144 ? -12.360 4.372 -9.714 1.00 72.94 144 LYS A N 1
ATOM 1105 C CA . LYS A 1 144 ? -12.468 3.778 -11.043 1.00 72.94 144 LYS A CA 1
ATOM 1106 C C . LYS A 1 144 ? -11.180 3.045 -11.363 1.00 72.94 144 LYS A C 1
ATOM 1108 O O . LYS A 1 144 ? -10.131 3.681 -11.525 1.00 72.94 144 LYS A O 1
ATOM 1113 N N . GLU A 1 145 ? -11.292 1.731 -11.497 1.00 75.19 145 GLU A N 1
ATOM 1114 C CA . GLU A 1 145 ? -10.256 0.906 -12.100 1.00 75.19 145 GLU A CA 1
ATOM 1115 C C . GLU A 1 145 ? -9.995 1.372 -13.535 1.00 75.19 145 GLU A C 1
ATOM 1117 O O . GLU A 1 145 ? -10.905 1.711 -14.302 1.00 75.19 145 GLU A O 1
ATOM 1122 N N . ARG A 1 146 ? -8.715 1.465 -13.886 1.00 69.44 146 ARG A N 1
ATOM 1123 C CA . ARG A 1 146 ? -8.274 1.838 -15.227 1.00 69.44 146 ARG A CA 1
ATOM 1124 C C . ARG A 1 146 ? -7.306 0.777 -15.698 1.00 69.44 146 ARG A C 1
ATOM 1126 O O . ARG A 1 146 ? -6.180 0.735 -15.211 1.00 69.44 146 ARG A O 1
ATOM 1133 N N . ASP A 1 147 ? -7.752 -0.028 -16.651 1.00 67.00 147 ASP A N 1
ATOM 1134 C CA . ASP A 1 147 ? -6.831 -0.814 -17.451 1.00 67.00 147 ASP A CA 1
ATOM 1135 C C . ASP A 1 147 ? -6.070 0.138 -18.378 1.00 67.00 147 ASP A C 1
ATOM 1137 O O . ASP A 1 147 ? -6.639 1.043 -18.998 1.00 67.00 147 ASP A O 1
ATOM 1141 N N . THR A 1 148 ? -4.755 -0.014 -18.391 1.00 67.00 148 THR A N 1
ATOM 1142 C CA . THR A 1 148 ? -3.845 0.849 -19.143 1.00 67.00 148 THR A CA 1
ATOM 1143 C C . THR A 1 148 ? -3.116 0.095 -20.246 1.00 67.00 148 THR A C 1
ATOM 1145 O O . THR A 1 148 ? -2.323 0.719 -20.949 1.00 67.00 148 THR A O 1
ATOM 1148 N N . GLY A 1 149 ? -3.356 -1.213 -20.414 1.00 72.38 149 GLY A N 1
ATOM 1149 C CA . GLY A 1 149 ? -2.689 -2.074 -21.399 1.00 72.38 149 GLY A CA 1
ATOM 1150 C C . GLY A 1 149 ? -1.193 -2.311 -21.138 1.00 72.38 149 GLY A C 1
ATOM 1151 O O . GLY A 1 149 ? -0.627 -3.286 -21.624 1.00 72.38 149 GLY A O 1
ATOM 1152 N N . ASN A 1 150 ? -0.539 -1.451 -20.349 1.00 84.62 150 ASN A N 1
ATOM 1153 C CA . ASN A 1 150 ? 0.829 -1.609 -19.873 1.00 84.62 150 ASN A CA 1
ATOM 1154 C C . ASN A 1 150 ? 0.920 -1.323 -18.367 1.00 84.62 150 ASN A C 1
ATOM 1156 O O . ASN A 1 150 ? 1.183 -0.195 -17.929 1.00 84.62 150 ASN A O 1
ATOM 1160 N N . ASP A 1 151 ? 0.736 -2.383 -17.586 1.00 85.44 151 ASP A N 1
ATOM 1161 C CA . ASP A 1 151 ? 0.720 -2.336 -16.125 1.00 85.44 151 ASP A CA 1
ATOM 1162 C C . ASP A 1 151 ? 2.058 -1.874 -15.547 1.00 85.44 151 ASP A C 1
ATOM 1164 O O . ASP A 1 151 ? 2.090 -1.084 -14.602 1.00 85.44 151 ASP A O 1
ATOM 1168 N N . LYS A 1 152 ? 3.180 -2.280 -16.155 1.00 87.62 152 LYS A N 1
ATOM 1169 C CA . LYS A 1 152 ? 4.520 -1.889 -15.698 1.00 87.62 152 LYS A CA 1
ATOM 1170 C C . LYS A 1 152 ? 4.767 -0.386 -15.824 1.00 87.62 152 LYS A C 1
ATOM 1172 O O . LYS A 1 152 ? 5.337 0.223 -14.917 1.00 87.62 152 LYS A O 1
ATOM 1177 N N . TYR A 1 153 ? 4.3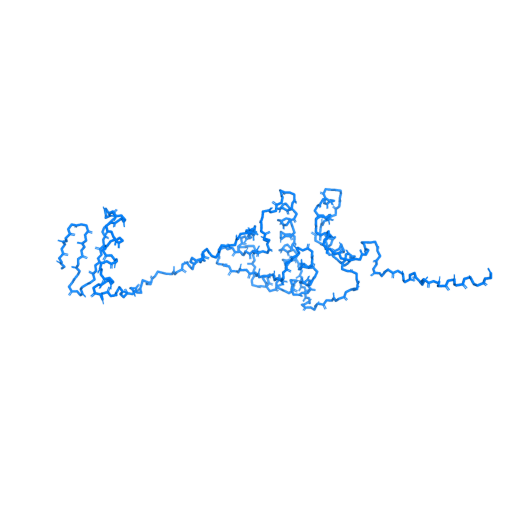28 0.231 -16.922 1.00 86.81 153 TYR A N 1
ATOM 1178 C CA . TYR A 1 153 ? 4.398 1.685 -17.089 1.00 86.81 153 TYR A CA 1
ATOM 1179 C C . TYR A 1 153 ? 3.459 2.406 -16.115 1.00 86.81 153 TYR A C 1
ATOM 1181 O O . TYR A 1 153 ? 3.864 3.355 -15.439 1.00 86.81 153 TYR A O 1
ATOM 1189 N N . ALA A 1 154 ? 2.214 1.939 -16.005 1.00 87.19 154 ALA A N 1
ATOM 1190 C CA . ALA A 1 154 ? 1.210 2.561 -15.151 1.00 87.19 154 ALA A CA 1
ATOM 1191 C C . ALA A 1 154 ? 1.603 2.522 -13.670 1.00 87.19 154 ALA A C 1
ATOM 1193 O O . ALA A 1 154 ? 1.513 3.544 -12.980 1.00 87.19 154 ALA A O 1
ATOM 1194 N N . PHE A 1 155 ? 2.103 1.379 -13.196 1.00 90.19 155 PHE A N 1
ATOM 1195 C CA . PHE A 1 155 ? 2.559 1.231 -11.821 1.00 90.19 155 PHE A CA 1
ATOM 1196 C C . PHE A 1 155 ? 3.848 2.009 -11.562 1.00 90.19 155 PHE A C 1
ATOM 1198 O O . PHE A 1 155 ? 3.965 2.652 -10.527 1.00 90.19 155 PHE A O 1
ATOM 1205 N N . ARG A 1 156 ? 4.774 2.100 -12.527 1.00 89.00 156 ARG A N 1
ATOM 1206 C CA . ARG A 1 156 ? 5.927 3.009 -12.408 1.00 89.00 156 ARG A CA 1
ATOM 1207 C C . ARG A 1 156 ? 5.478 4.457 -12.185 1.00 89.00 156 ARG A C 1
ATOM 1209 O O . ARG A 1 156 ? 5.977 5.113 -11.276 1.00 89.00 156 ARG A O 1
ATOM 1216 N N . CYS A 1 157 ? 4.544 4.968 -12.990 1.00 89.06 157 CYS A N 1
ATOM 1217 C CA . CYS A 1 157 ? 3.996 6.319 -12.809 1.00 89.06 157 CYS A CA 1
ATOM 1218 C C . CYS A 1 157 ? 3.249 6.481 -11.479 1.00 89.06 157 CYS A C 1
ATOM 1220 O O . CYS A 1 157 ? 3.153 7.589 -10.950 1.00 89.06 157 CYS A O 1
ATOM 1222 N N . PHE A 1 158 ? 2.688 5.398 -10.949 1.00 89.56 158 PHE A N 1
ATOM 1223 C CA . PHE A 1 158 ? 2.075 5.384 -9.630 1.00 89.56 158 PHE A CA 1
ATOM 1224 C C . PHE A 1 158 ? 3.120 5.489 -8.513 1.00 89.56 158 PHE A C 1
ATOM 1226 O O . PHE A 1 158 ? 3.014 6.393 -7.693 1.00 89.56 158 PHE A O 1
ATOM 1233 N N . LEU A 1 159 ? 4.184 4.684 -8.555 1.00 90.44 159 LEU A N 1
ATOM 1234 C CA . LEU A 1 159 ? 5.295 4.751 -7.600 1.00 90.44 159 LEU A CA 1
ATOM 1235 C C . LEU A 1 159 ? 5.963 6.134 -7.582 1.00 90.44 159 LEU A C 1
ATOM 1237 O O . LEU A 1 159 ? 6.299 6.645 -6.520 1.00 90.44 159 LEU A O 1
ATOM 1241 N N . LEU A 1 160 ? 6.095 6.789 -8.740 1.00 89.88 160 LEU A N 1
ATOM 1242 C CA . LEU A 1 160 ? 6.608 8.164 -8.804 1.00 89.88 160 LEU A CA 1
ATOM 1243 C C . LEU A 1 160 ? 5.698 9.169 -8.085 1.00 89.88 160 LEU A C 1
ATOM 1245 O O . LEU A 1 160 ? 6.201 10.084 -7.444 1.00 89.88 160 LEU A O 1
ATOM 1249 N N . ARG A 1 161 ? 4.372 8.999 -8.168 1.00 88.12 161 ARG A N 1
ATOM 1250 C CA . ARG A 1 161 ? 3.413 9.840 -7.429 1.00 88.12 161 ARG A CA 1
ATOM 1251 C C . ARG A 1 161 ? 3.428 9.573 -5.926 1.00 88.12 161 ARG A C 1
ATOM 1253 O O . ARG A 1 161 ? 3.143 10.488 -5.169 1.00 88.12 161 ARG A O 1
ATOM 1260 N N . LEU A 1 162 ? 3.780 8.354 -5.525 1.00 89.25 162 LEU A N 1
ATOM 1261 C CA . LEU A 1 162 ? 3.986 7.964 -4.130 1.00 89.25 162 LEU A CA 1
ATOM 1262 C C . LEU A 1 162 ? 5.338 8.429 -3.560 1.00 89.25 162 LEU A C 1
ATOM 1264 O O . LEU A 1 162 ? 5.590 8.217 -2.385 1.00 89.25 162 LEU A O 1
ATOM 1268 N N . GLY A 1 163 ? 6.211 9.044 -4.368 1.00 89.25 163 GLY A N 1
ATOM 1269 C CA . GLY A 1 163 ? 7.488 9.585 -3.892 1.00 89.25 163 GLY A CA 1
ATOM 1270 C C . GLY A 1 163 ? 8.699 8.662 -4.053 1.00 89.25 163 GLY A C 1
ATOM 1271 O O . GLY A 1 163 ? 9.785 9.035 -3.628 1.00 89.25 163 GLY A O 1
ATOM 1272 N N . PHE A 1 164 ? 8.576 7.516 -4.739 1.00 90.62 164 PHE A N 1
ATOM 1273 C CA . PHE A 1 164 ? 9.700 6.608 -5.035 1.00 90.62 164 PHE A CA 1
ATOM 1274 C C . PHE A 1 164 ? 10.621 7.184 -6.135 1.00 90.62 164 PHE A C 1
ATOM 1276 O O . PHE A 1 164 ? 10.728 6.653 -7.253 1.00 90.62 164 PHE A O 1
ATOM 1283 N N . ILE A 1 165 ? 11.266 8.315 -5.841 1.00 90.88 165 ILE A N 1
ATOM 1284 C CA . ILE A 1 165 ? 12.070 9.128 -6.757 1.00 90.88 165 ILE A CA 1
ATOM 1285 C C . ILE A 1 165 ? 13.515 9.143 -6.270 1.00 90.88 165 ILE A C 1
ATOM 1287 O O . ILE A 1 165 ? 13.798 9.660 -5.204 1.00 90.88 165 ILE A O 1
ATOM 1291 N N . GLY A 1 166 ? 14.432 8.622 -7.086 1.00 88.44 166 GLY A N 1
ATOM 1292 C CA . GLY A 1 166 ? 15.866 8.644 -6.786 1.00 88.44 166 GLY A CA 1
ATOM 1293 C C . GLY A 1 166 ? 16.539 7.270 -6.885 1.00 88.44 166 GLY A C 1
ATOM 1294 O O . GLY A 1 166 ? 15.873 6.263 -7.182 1.00 88.44 166 GLY A O 1
ATOM 1295 N N . PRO A 1 167 ? 17.879 7.219 -6.770 1.00 88.50 167 PRO A N 1
ATOM 1296 C CA . PRO A 1 167 ? 18.649 5.976 -6.780 1.00 88.50 167 PRO A CA 1
ATOM 1297 C C . PRO A 1 167 ? 18.405 5.092 -5.548 1.00 88.50 167 PRO A C 1
ATOM 1299 O O . PRO A 1 167 ? 18.487 3.873 -5.673 1.00 88.50 167 PRO A O 1
ATOM 1302 N N . GLU A 1 168 ? 18.063 5.673 -4.401 1.00 87.81 168 GLU A N 1
ATOM 1303 C CA . GLU A 1 168 ? 17.778 4.978 -3.146 1.00 87.81 168 GLU A CA 1
ATOM 1304 C C . GLU A 1 168 ? 16.554 4.065 -3.257 1.00 87.81 168 GLU A C 1
ATOM 1306 O O . GLU A 1 168 ? 16.582 2.969 -2.720 1.00 87.81 168 GLU A O 1
ATOM 1311 N N . PHE A 1 169 ? 15.558 4.450 -4.066 1.00 91.06 169 PHE A N 1
ATOM 1312 C CA . PHE A 1 169 ? 14.345 3.666 -4.335 1.00 91.06 169 PHE A CA 1
ATOM 1313 C C . PHE A 1 169 ? 14.498 2.672 -5.492 1.00 91.06 169 PHE A C 1
ATOM 1315 O O . PHE A 1 169 ? 13.517 2.157 -6.042 1.00 91.06 169 PHE A O 1
ATOM 1322 N N . LYS A 1 170 ? 15.714 2.487 -6.021 1.00 88.75 170 LYS A N 1
ATOM 1323 C CA . LYS A 1 170 ? 15.934 1.640 -7.203 1.00 88.75 170 LYS A CA 1
ATOM 1324 C C . LYS A 1 170 ? 15.590 0.181 -6.909 1.00 88.75 170 LYS A C 1
ATOM 1326 O O . LYS A 1 170 ? 15.045 -0.488 -7.788 1.00 88.75 170 LYS A O 1
ATOM 1331 N N . GLN A 1 171 ? 15.900 -0.295 -5.708 1.00 89.88 171 GLN A N 1
ATOM 1332 C CA . GLN A 1 171 ? 15.651 -1.675 -5.310 1.00 89.88 171 GLN A CA 1
ATOM 1333 C C . GLN A 1 171 ? 14.166 -1.912 -5.033 1.00 89.88 171 GLN A C 1
ATOM 1335 O O . GLN A 1 171 ? 13.588 -2.840 -5.592 1.00 89.88 171 GLN A O 1
ATOM 1340 N N . GLU A 1 172 ? 13.528 -1.006 -4.301 1.00 91.06 172 GLU A N 1
ATOM 1341 C CA . GLU A 1 172 ? 12.103 -1.025 -3.981 1.00 91.06 172 GLU A CA 1
ATOM 1342 C C . GLU A 1 172 ? 11.268 -1.005 -5.268 1.00 91.06 172 GLU A C 1
ATOM 1344 O O . GLU A 1 172 ? 10.396 -1.849 -5.466 1.00 91.06 172 GLU A O 1
ATOM 1349 N N . ARG A 1 173 ? 11.605 -0.129 -6.228 1.00 90.56 173 ARG A N 1
ATOM 1350 C CA . ARG A 1 173 ? 10.954 -0.124 -7.551 1.00 90.56 173 ARG A CA 1
ATOM 1351 C C . ARG A 1 173 ? 11.174 -1.422 -8.317 1.00 90.56 173 ARG A C 1
ATOM 1353 O O . ARG A 1 173 ? 10.276 -1.848 -9.035 1.00 90.56 173 ARG A O 1
ATOM 1360 N N . LYS A 1 174 ? 12.353 -2.043 -8.215 1.00 90.31 174 LYS A N 1
ATOM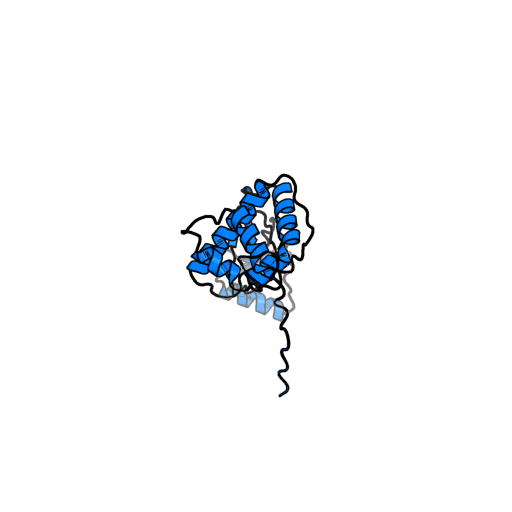 1361 C CA . LYS A 1 174 ? 12.624 -3.321 -8.889 1.00 90.31 174 LYS A CA 1
ATOM 1362 C C . LYS A 1 174 ? 11.738 -4.427 -8.317 1.00 90.31 174 LYS A C 1
ATOM 1364 O O . LYS A 1 174 ? 11.167 -5.172 -9.104 1.00 90.31 174 LYS A O 1
ATOM 1369 N N . ILE A 1 175 ? 11.601 -4.493 -6.994 1.00 90.38 175 ILE A N 1
ATOM 1370 C CA . ILE A 1 175 ? 10.754 -5.465 -6.289 1.00 90.38 175 ILE A CA 1
ATOM 1371 C C . ILE A 1 175 ? 9.287 -5.264 -6.682 1.00 90.38 175 ILE A C 1
ATOM 1373 O O . ILE A 1 175 ? 8.662 -6.177 -7.210 1.00 90.38 175 ILE A O 1
ATOM 1377 N N . LEU A 1 176 ? 8.780 -4.037 -6.557 1.00 89.25 176 LEU A N 1
ATOM 1378 C CA . LEU A 1 176 ? 7.382 -3.686 -6.821 1.00 89.25 176 LEU A CA 1
ATOM 1379 C C . LEU A 1 176 ? 6.976 -3.772 -8.310 1.00 89.25 176 LEU A C 1
ATOM 1381 O O . LEU A 1 176 ? 5.793 -3.835 -8.627 1.00 89.25 176 LEU A O 1
ATOM 1385 N N . LEU A 1 177 ? 7.932 -3.773 -9.248 1.00 89.25 177 LEU A N 1
ATOM 1386 C CA . LEU A 1 177 ? 7.670 -3.885 -10.693 1.00 89.25 177 LEU A CA 1
ATOM 1387 C C . LEU A 1 177 ? 7.979 -5.275 -11.273 1.00 89.25 177 LEU A C 1
ATOM 1389 O O . LEU A 1 177 ? 7.775 -5.474 -12.476 1.00 89.25 177 LEU A O 1
ATOM 1393 N N . ARG A 1 178 ? 8.517 -6.219 -10.484 1.00 87.25 178 ARG A N 1
ATOM 1394 C CA . ARG A 1 178 ? 9.040 -7.494 -11.013 1.00 87.25 178 ARG A CA 1
ATOM 1395 C C . ARG A 1 178 ? 7.951 -8.391 -11.602 1.00 87.25 178 ARG A C 1
ATOM 1397 O O . ARG A 1 178 ? 8.181 -8.994 -12.643 1.00 87.25 178 ARG A O 1
ATOM 1404 N N . ASN A 1 179 ? 6.774 -8.392 -10.981 1.00 84.81 179 ASN A N 1
ATOM 1405 C CA . ASN A 1 179 ? 5.639 -9.241 -11.347 1.00 84.81 179 ASN A CA 1
ATOM 1406 C C . ASN A 1 179 ? 4.747 -8.615 -12.437 1.00 84.81 179 ASN A C 1
ATOM 1408 O O . ASN A 1 179 ? 3.817 -9.248 -12.926 1.00 84.81 179 ASN A O 1
ATOM 1412 N N . LEU A 1 180 ? 5.027 -7.371 -12.850 1.00 86.25 180 LEU A N 1
ATOM 1413 C CA . LEU A 1 180 ? 4.219 -6.654 -13.835 1.00 86.25 180 LEU A CA 1
ATOM 1414 C C . LEU A 1 180 ? 4.705 -6.864 -15.271 1.00 86.25 180 LEU A C 1
ATOM 1416 O O . LEU A 1 180 ? 5.897 -6.728 -15.591 1.00 86.25 180 LEU A O 1
ATOM 1420 N N . THR A 1 181 ? 3.737 -7.093 -16.156 1.00 78.06 181 THR A N 1
ATOM 1421 C CA . THR A 1 181 ? 3.919 -7.256 -17.599 1.00 78.06 181 THR A CA 1
ATOM 1422 C C . THR A 1 181 ? 3.962 -5.912 -18.332 1.00 78.06 181 THR A C 1
ATOM 1424 O O . THR A 1 181 ? 3.323 -4.937 -17.929 1.00 78.06 181 THR A O 1
ATOM 1427 N N . GLY A 1 182 ? 4.708 -5.862 -19.439 1.00 78.94 182 GLY A N 1
ATOM 1428 C CA . GLY A 1 182 ? 4.843 -4.677 -20.294 1.00 78.94 182 GLY A CA 1
ATOM 1429 C C . GLY A 1 182 ? 6.179 -3.941 -20.150 1.00 78.94 182 GLY A C 1
ATOM 1430 O O . GLY A 1 182 ? 7.105 -4.390 -19.470 1.00 78.94 182 GLY A O 1
ATOM 1431 N N . SER A 1 183 ? 6.300 -2.800 -20.832 1.00 76.50 183 SER A N 1
ATOM 1432 C CA . SER A 1 183 ? 7.513 -1.973 -20.822 1.00 76.50 183 SER A CA 1
ATOM 1433 C C . SER A 1 183 ? 7.425 -0.884 -19.759 1.00 76.50 183 SER A C 1
ATOM 1435 O O . SER A 1 183 ? 6.457 -0.137 -19.713 1.00 76.50 183 SER A O 1
ATOM 1437 N N . SER A 1 184 ? 8.463 -0.702 -18.944 1.00 72.31 184 SER A N 1
ATOM 1438 C CA . SER A 1 184 ? 8.505 0.408 -17.981 1.00 72.31 184 SER A CA 1
ATOM 1439 C C . SER A 1 184 ? 8.744 1.778 -18.629 1.00 72.31 184 SER A C 1
ATOM 1441 O O . SER A 1 184 ? 8.608 2.794 -17.951 1.00 72.31 184 SER A O 1
ATOM 1443 N N . ALA A 1 185 ? 9.172 1.815 -19.896 1.00 70.69 185 ALA A N 1
ATOM 1444 C CA . ALA A 1 185 ? 9.597 3.038 -20.579 1.00 70.69 185 ALA A CA 1
ATOM 1445 C C . ALA A 1 185 ? 8.482 3.686 -21.415 1.00 70.69 185 ALA A C 1
ATOM 1447 O O . ALA A 1 185 ? 8.422 4.911 -21.493 1.00 70.69 185 ALA A O 1
ATOM 1448 N N . PHE A 1 186 ? 7.582 2.889 -21.998 1.00 71.12 186 PHE A N 1
ATOM 1449 C CA . PHE A 1 186 ? 6.579 3.373 -22.951 1.00 71.12 186 PHE A CA 1
ATOM 1450 C C . PHE A 1 186 ? 5.165 3.019 -22.510 1.00 71.12 186 PHE A C 1
ATOM 1452 O O . PHE A 1 186 ? 4.915 1.893 -22.100 1.00 71.12 186 PHE A O 1
ATOM 1459 N N . LYS A 1 187 ? 4.226 3.962 -22.632 1.00 67.12 187 LYS A N 1
ATOM 1460 C CA . LYS A 1 187 ? 2.812 3.754 -22.275 1.00 67.12 187 LYS A CA 1
ATOM 1461 C C . LYS A 1 187 ? 2.117 2.735 -23.186 1.00 67.12 187 LYS A C 1
ATOM 1463 O O . LYS A 1 187 ? 1.276 1.980 -22.721 1.00 67.12 187 LYS A O 1
ATOM 1468 N N . SER A 1 188 ? 2.511 2.685 -24.452 1.00 66.88 188 SER A N 1
ATOM 1469 C CA . SER A 1 188 ? 2.131 1.669 -25.431 1.00 66.88 188 SER A CA 1
ATOM 1470 C C . SER A 1 188 ? 3.407 1.068 -26.013 1.00 66.88 188 SER A C 1
ATOM 1472 O O . SER A 1 188 ? 4.363 1.791 -26.299 1.00 66.88 188 SER A O 1
ATOM 1474 N N . VAL A 1 189 ? 3.451 -0.255 -26.168 1.00 57.28 189 VAL A N 1
ATOM 1475 C CA . VAL A 1 189 ? 4.489 -0.877 -26.997 1.00 57.28 189 VAL A CA 1
ATOM 1476 C C . VAL A 1 189 ? 4.112 -0.536 -28.441 1.00 57.28 189 VAL A C 1
ATOM 1478 O O . VAL A 1 189 ? 2.973 -0.820 -28.815 1.00 57.28 189 VAL A O 1
ATOM 1481 N N . PRO A 1 190 ? 4.975 0.109 -29.247 1.00 47.38 190 PRO A N 1
ATOM 1482 C CA . PRO A 1 190 ? 4.702 0.201 -30.673 1.00 47.38 190 PRO A CA 1
ATOM 1483 C C . PRO A 1 190 ? 4.553 -1.234 -31.179 1.00 47.38 190 PRO A C 1
ATOM 1485 O O . PRO A 1 190 ? 5.435 -2.059 -30.928 1.00 47.38 190 PRO A O 1
ATOM 1488 N N . GLN A 1 191 ? 3.420 -1.558 -31.809 1.00 47.88 191 GLN A N 1
ATOM 1489 C CA . GLN A 1 191 ? 3.292 -2.819 -32.528 1.00 47.88 191 GLN A CA 1
ATOM 1490 C C . GLN A 1 191 ? 4.422 -2.830 -33.549 1.00 47.88 191 GLN A C 1
ATOM 1492 O O . GLN A 1 191 ? 4.400 -2.087 -34.525 1.00 47.88 191 GLN A O 1
ATOM 1497 N N . LYS A 1 192 ? 5.458 -3.623 -33.283 1.00 45.94 192 LYS A N 1
ATOM 1498 C CA . LYS A 1 192 ? 6.384 -4.012 -34.326 1.00 45.94 192 LYS A CA 1
ATOM 1499 C C . LYS A 1 192 ? 5.563 -4.965 -35.182 1.00 45.94 192 LYS A C 1
ATOM 1501 O O . LYS A 1 192 ? 5.383 -6.116 -34.794 1.00 45.94 192 LYS A O 1
ATOM 1506 N N . GLU A 1 193 ? 4.962 -4.437 -36.249 1.00 42.53 193 GLU A N 1
ATOM 1507 C CA . GLU A 1 193 ? 4.479 -5.248 -37.359 1.00 42.53 193 GLU A CA 1
ATOM 1508 C C . GLU A 1 193 ? 5.612 -6.211 -37.691 1.00 42.53 193 GLU A C 1
ATOM 1510 O O . GLU A 1 193 ? 6.710 -5.810 -38.089 1.00 42.53 193 GLU A O 1
ATOM 1515 N N . VAL A 1 194 ? 5.383 -7.485 -37.397 1.00 45.06 194 VAL A N 1
ATOM 1516 C CA . VAL A 1 194 ? 6.214 -8.548 -37.928 1.00 45.06 194 VAL A CA 1
ATOM 1517 C C . VAL A 1 194 ? 5.816 -8.582 -39.395 1.00 45.06 194 VAL A C 1
ATOM 1519 O O . VAL A 1 194 ? 4.806 -9.178 -39.752 1.00 45.06 194 VAL A O 1
ATOM 1522 N N . ALA A 1 195 ? 6.528 -7.806 -40.212 1.00 43.12 195 ALA A N 1
ATOM 1523 C CA . ALA A 1 195 ? 6.521 -7.995 -41.646 1.00 43.12 195 ALA A CA 1
ATOM 1524 C C . ALA A 1 195 ? 7.036 -9.418 -41.870 1.00 43.12 195 ALA A C 1
ATOM 1526 O O . ALA A 1 195 ? 8.220 -9.703 -41.685 1.00 43.12 195 ALA A O 1
ATOM 1527 N N . ASP A 1 196 ? 6.091 -10.311 -42.134 1.00 43.19 196 ASP A N 1
ATOM 1528 C CA . ASP A 1 196 ? 6.317 -11.627 -42.701 1.00 43.19 196 ASP A CA 1
ATOM 1529 C C . ASP A 1 196 ? 6.906 -11.395 -44.098 1.00 43.19 196 ASP A C 1
ATOM 1531 O O . ASP A 1 196 ? 6.189 -11.270 -45.088 1.00 43.19 196 ASP A O 1
ATOM 1535 N N . ASP A 1 197 ? 8.223 -11.197 -44.163 1.00 41.44 197 ASP A N 1
ATOM 1536 C CA . ASP A 1 197 ? 8.955 -11.209 -45.426 1.00 41.44 197 ASP A CA 1
ATOM 1537 C C . ASP A 1 197 ? 9.196 -12.678 -45.780 1.00 41.44 197 ASP A C 1
ATOM 1539 O O . ASP A 1 197 ? 10.243 -13.273 -45.512 1.00 41.44 197 ASP A O 1
ATOM 1543 N N . ALA A 1 198 ? 8.139 -13.296 -46.305 1.00 49.97 198 ALA A N 1
ATOM 1544 C CA . ALA A 1 198 ? 8.212 -14.547 -47.029 1.00 49.97 198 ALA A CA 1
ATOM 1545 C C . ALA A 1 198 ? 8.975 -14.297 -48.339 1.00 49.97 198 ALA A C 1
ATOM 1547 O O . ALA A 1 198 ? 8.382 -14.085 -49.397 1.00 49.97 198 ALA A O 1
ATOM 1548 N N . ALA A 1 199 ? 10.305 -14.320 -48.267 1.00 46.72 199 ALA A N 1
ATOM 1549 C CA . ALA A 1 199 ? 11.157 -14.412 -49.441 1.00 46.72 199 ALA A CA 1
ATOM 1550 C C . ALA A 1 199 ? 10.965 -15.797 -50.085 1.00 46.72 199 ALA A C 1
ATOM 1552 O O . ALA A 1 199 ? 11.567 -16.789 -49.676 1.00 46.72 199 ALA A O 1
ATOM 1553 N N . SER A 1 200 ? 10.073 -15.859 -51.073 1.00 51.16 200 SER A N 1
ATOM 1554 C CA . SER A 1 200 ? 10.165 -16.837 -52.154 1.00 51.16 200 SER A CA 1
ATOM 1555 C C . SER A 1 200 ? 11.154 -16.305 -53.184 1.00 51.16 200 SER A C 1
ATOM 1557 O O . SER A 1 200 ? 10.840 -15.323 -53.848 1.00 51.16 200 SER A O 1
ATOM 1559 N N . GLU A 1 201 ? 12.312 -16.950 -53.302 1.00 41.12 201 GLU A N 1
ATOM 1560 C CA . GLU A 1 201 ? 12.958 -17.313 -54.576 1.00 41.12 201 GLU A CA 1
ATOM 1561 C C . GLU A 1 201 ? 14.095 -18.314 -54.338 1.00 41.12 201 GLU A C 1
ATOM 1563 O O . GLU A 1 201 ? 14.880 -18.120 -53.381 1.00 41.12 201 GLU A O 1
#

Radius of gyration: 27.48 Å; chains: 1; bounding box: 46×51×104 Å